Protein 3CMN (pdb70)

Nearest PDB structures (foldseek):
  3cmn-assembly1_A  TM=1.003E+00  e=2.966E-42  Chloroflexus aurantiacus J-10-fl

Foldseek 3Di:
DADQVLLLVLLVVLLPLVVQDDPPQPVVQVLLVVLLVVQQVLLCVLLVFHFPARQQEEAAATLNRVSVVCSVLLVVLQVLVVVVVVCVSSVLSNVNSNLNSVVSLQDFWDPLAPSSLLDNYIYGNVRSLVVLCVVLVHDPNLSVSLVSNLRSLLSCVNGRQVCNSVVVVVLSVQCSVPPVRNVQSLQLNQLSVLLSQQVSVVSCVVRSVVPHPCVVSCCVSCLVSSQVSQVSSQVSCVSSPNNHHHDRHCLNNVLLVVVCVVPNDVLSSVCRPHSVLRDGSVCSNPVVVSSVVSVPPD

B-factor: mean 41.08, std 10.04, range [19.85, 70.59]

Organism: Chloroflexus aurantiacus (strain ATCC 29366 / DSM 635 / J-10-fl) (NCBI:txid324602)

Structure (mmCIF, N/CA/C/O backbone):
data_3CMN
#
_entry.id   3CMN
#
_cell.length_a   75.968
_cell.length_b   75.968
_cell.length_c   124.718
_cell.angle_alpha   90.00
_cell.angle_beta   90.00
_cell.angle_gamma   90.00
#
_symmetry.space_group_name_H-M   'P 42 21 2'
#
loop_
_entity.id
_entity.type
_entity.pdbx_description
1 polymer 'Putative hydrolase'
2 water water
#
loop_
_atom_site.group_PDB
_atom_site.id
_atom_site.type_symbol
_atom_site.label_atom_id
_atom_site.label_alt_id
_atom_site.label_comp_id
_atom_site.label_asym_id
_atom_site.label_entity_id
_atom_site.label_seq_id
_atom_site.pdbx_PDB_ins_code
_atom_site.Cartn_x
_atom_site.Cartn_y
_atom_site.Cartn_z
_atom_site.occupancy
_atom_site.B_iso_or_equiv
_atom_site.auth_seq_id
_atom_site.auth_comp_id
_atom_site.auth_asym_id
_atom_site.auth_atom_id
_atom_site.pdbx_PDB_model_num
ATOM 1 N N . LEU A 1 17 ? 29.486 8.633 5.166 1.00 42.97 43 LEU A N 1
ATOM 2 C CA . LEU A 1 17 ? 28.259 9.077 4.439 1.00 43.51 43 LEU A CA 1
ATOM 3 C C . LEU A 1 17 ? 28.329 10.555 4.034 1.00 43.21 43 LEU A C 1
ATOM 4 O O . LEU A 1 17 ? 27.843 10.952 2.964 1.00 42.21 43 LEU A O 1
ATOM 9 N N . ILE A 1 18 ? 28.929 11.368 4.898 1.00 41.77 44 ILE A N 1
ATOM 10 C CA . ILE A 1 18 ? 29.022 12.795 4.637 1.00 40.12 44 ILE A CA 1
ATOM 11 C C . ILE A 1 18 ? 30.451 13.273 4.700 1.00 39.94 44 ILE A C 1
ATOM 12 O O . ILE A 1 18 ? 31.195 12.911 5.610 1.00 41.91 44 ILE A O 1
ATOM 17 N N . ASP A 1 19 ? 30.840 14.085 3.728 1.00 39.02 45 ASP A N 1
ATOM 18 C CA . ASP A 1 19 ? 32.184 14.636 3.720 1.00 37.57 45 ASP A CA 1
ATOM 19 C C . ASP A 1 19 ? 32.135 15.923 4.533 1.00 36.93 45 ASP A C 1
ATOM 20 O O . ASP A 1 19 ? 31.764 16.986 4.020 1.00 35.05 45 ASP A O 1
ATOM 25 N N . TRP A 1 20 ? 32.508 15.816 5.802 1.00 37.06 46 TRP A N 1
ATOM 26 C CA . TRP A 1 20 ? 32.472 16.956 6.700 1.00 37.53 46 TRP A CA 1
ATOM 27 C C . TRP A 1 20 ? 33.480 18.062 6.440 1.00 37.62 46 TRP A C 1
ATOM 28 O O . TRP A 1 20 ? 33.342 19.159 6.967 1.00 38.82 46 TRP A O 1
ATOM 39 N N . GLU A 1 21 ? 34.491 17.797 5.630 1.00 39.34 47 GLU A N 1
ATOM 40 C CA . GLU A 1 21 ? 35.448 18.846 5.344 1.00 40.97 47 GLU A CA 1
ATOM 41 C C . GLU A 1 21 ? 34.945 19.655 4.163 1.00 39.27 47 GLU A C 1
ATOM 42 O O . GLU A 1 21 ? 35.318 20.809 3.976 1.00 40.53 47 GLU A O 1
ATOM 48 N N . GLN A 1 22 ? 34.072 19.048 3.370 1.00 37.03 48 GLN A N 1
ATOM 49 C CA . GLN A 1 22 ? 33.473 19.759 2.256 1.00 34.89 48 GLN A CA 1
ATOM 50 C C . GLN A 1 22 ? 32.403 20.630 2.909 1.00 32.11 48 GLN A C 1
ATOM 51 O O . GLN A 1 22 ? 32.204 21.786 2.534 1.00 30.23 48 GLN A O 1
ATOM 57 N N . ALA A 1 23 ? 31.727 20.050 3.897 1.00 29.45 49 ALA A N 1
ATOM 58 C CA . ALA A 1 23 ? 30.688 20.741 4.639 1.00 28.07 49 ALA A CA 1
ATOM 59 C C . ALA A 1 23 ? 31.276 21.962 5.345 1.00 28.45 49 ALA A C 1
ATOM 60 O O . ALA A 1 23 ? 30.732 23.064 5.264 1.00 28.85 49 ALA A O 1
ATOM 62 N N . ARG A 1 24 ? 32.407 21.764 6.017 1.00 31.94 50 ARG A N 1
ATOM 63 C CA . ARG A 1 24 ? 33.080 22.845 6.735 1.00 33.09 50 ARG A CA 1
ATOM 64 C C . ARG A 1 24 ? 33.393 24.008 5.808 1.00 32.96 50 ARG A C 1
ATOM 65 O O . ARG A 1 24 ? 33.137 25.157 6.148 1.00 35.49 50 ARG A O 1
ATOM 73 N N . GLN A 1 25 ? 33.959 23.713 4.642 1.00 33.96 51 GLN A N 1
ATOM 74 C CA . GLN A 1 25 ? 34.285 24.749 3.668 1.00 34.47 51 GLN A CA 1
ATOM 75 C C . GLN A 1 25 ? 33.056 25.465 3.156 1.00 32.62 51 GLN A C 1
ATOM 76 O O . GLN A 1 25 ? 33.045 26.688 3.032 1.00 33.96 51 GLN A O 1
ATOM 82 N N . ALA A 1 26 ? 32.017 24.696 2.864 1.00 31.93 52 ALA A N 1
ATOM 83 C CA . ALA A 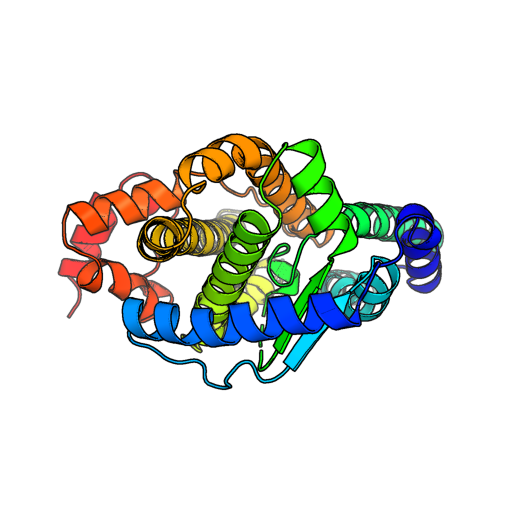1 26 ? 30.758 25.245 2.375 1.00 30.65 52 ALA A CA 1
ATOM 84 C C . ALA A 1 26 ? 30.152 26.189 3.415 1.00 29.72 52 ALA A C 1
ATOM 85 O O . ALA A 1 26 ? 29.625 27.246 3.068 1.00 31.35 52 ALA A O 1
ATOM 87 N N . ALA A 1 27 ? 30.210 25.786 4.683 1.00 27.43 53 ALA A N 1
ATOM 88 C CA . ALA A 1 27 ? 29.672 26.589 5.776 1.00 25.86 53 ALA A CA 1
ATOM 89 C C . ALA A 1 27 ? 30.446 27.887 5.926 1.00 25.50 53 ALA A C 1
ATOM 90 O O . ALA A 1 27 ? 29.859 28.960 6.020 1.00 25.86 53 ALA A O 1
ATOM 92 N N . LEU A 1 28 ? 31.768 27.777 5.960 1.00 25.51 54 LEU A N 1
ATOM 93 C CA . LEU A 1 28 ? 32.632 28.946 6.092 1.00 27.38 54 LEU A CA 1
ATOM 94 C C . LEU A 1 28 ? 32.394 29.985 5.007 1.00 29.19 54 LEU A C 1
ATOM 95 O O . LEU A 1 28 ? 32.376 31.189 5.275 1.00 29.70 54 LEU A O 1
ATOM 100 N N . ARG A 1 29 ? 32.189 29.511 3.782 1.00 32.22 55 ARG A N 1
ATOM 101 C CA . ARG A 1 29 ? 31.969 30.400 2.655 1.00 32.76 55 ARG A CA 1
ATOM 102 C C . ARG A 1 29 ? 30.592 31.018 2.588 1.00 33.26 55 ARG A C 1
ATOM 103 O O . ARG A 1 29 ? 30.468 32.201 2.307 1.00 34.03 55 ARG A O 1
ATOM 111 N N . LEU A 1 30 ? 29.557 30.242 2.870 1.00 33.15 56 LEU A N 1
ATOM 112 C CA . LEU A 1 30 ? 28.212 30.785 2.832 1.00 32.28 56 LEU A CA 1
ATOM 113 C C . LEU A 1 30 ? 27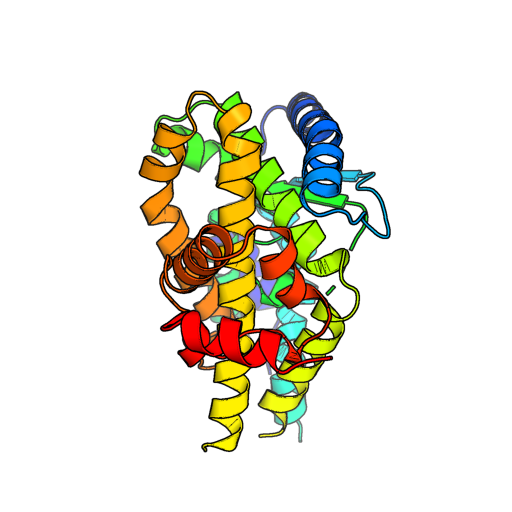.970 31.726 4.021 1.00 32.66 56 LEU A C 1
ATOM 114 O O . LEU A 1 30 ? 27.131 32.626 3.951 1.00 32.06 56 LEU A O 1
ATOM 119 N N . SER A 1 31 ? 28.713 31.535 5.108 1.00 30.02 57 SER A N 1
ATOM 120 C CA . SER A 1 31 ? 28.541 32.393 6.279 1.00 29.95 57 SER A CA 1
ATOM 121 C C . SER A 1 31 ? 28.993 33.835 6.005 1.00 30.64 57 SER A C 1
ATOM 122 O O . SER A 1 31 ? 28.537 34.766 6.663 1.00 31.63 57 SER A O 1
ATOM 125 N N . GLN A 1 32 ? 29.888 34.006 5.028 1.00 31.36 58 GLN A N 1
ATOM 126 C CA . GLN A 1 32 ? 30.414 35.321 4.659 1.00 31.82 58 GLN A CA 1
ATOM 127 C C . GLN A 1 32 ? 30.970 36.006 5.901 1.00 31.23 58 GLN A C 1
ATOM 128 O O . GLN A 1 32 ? 30.749 37.196 6.126 1.00 28.96 58 GLN A O 1
ATOM 134 N N . TRP A 1 33 ? 31.708 35.247 6.700 1.00 30.79 59 TRP A N 1
ATOM 135 C CA . TRP A 1 33 ? 32.245 35.785 7.938 1.00 31.15 59 TRP A CA 1
ATOM 136 C C . TRP A 1 33 ? 33.130 37.005 7.754 1.00 32.44 59 TRP A C 1
ATOM 137 O O . TRP A 1 33 ? 33.113 37.909 8.593 1.00 32.11 59 TRP A O 1
ATOM 148 N N . GLU A 1 34 ? 33.889 37.045 6.659 1.00 33.85 60 GLU A N 1
ATOM 149 C CA . GLU A 1 34 ? 34.792 38.166 6.407 1.00 35.15 60 GLU A CA 1
ATOM 150 C C . GLU A 1 34 ? 34.080 39.511 6.329 1.00 35.88 60 GLU A C 1
ATOM 151 O O . GLU A 1 34 ? 34.657 40.540 6.657 1.00 36.31 60 GLU A O 1
ATOM 157 N N . GLN A 1 35 ? 32.822 39.506 5.905 1.00 37.42 61 GLN A N 1
ATOM 158 C CA . GLN A 1 35 ? 32.061 40.747 5.777 1.00 37.15 61 GLN A CA 1
ATOM 159 C C . GLN A 1 35 ? 31.429 41.219 7.069 1.00 35.79 61 GLN A C 1
ATOM 160 O O . GLN A 1 35 ? 30.862 42.308 7.121 1.00 35.60 61 GLN A O 1
ATOM 166 N N . ALA A 1 36 ? 31.510 40.411 8.114 1.00 33.94 62 ALA A N 1
ATOM 167 C CA . ALA A 1 36 ? 30.890 40.801 9.363 1.00 34.28 62 ALA A CA 1
ATOM 168 C C . ALA A 1 36 ? 31.786 40.585 10.570 1.00 34.22 62 ALA A C 1
ATOM 169 O O . ALA A 1 36 ? 31.435 39.852 11.492 1.00 32.35 62 ALA A O 1
ATOM 171 N N . PRO A 1 37 ? 32.964 41.224 10.575 1.00 34.45 63 PRO A N 1
ATOM 172 C CA . PRO A 1 37 ? 33.893 41.082 11.695 1.00 35.39 63 PRO A CA 1
ATOM 173 C C . PRO A 1 37 ? 33.291 41.786 12.898 1.00 36.53 63 PRO A C 1
ATOM 174 O O . PRO A 1 37 ? 32.467 42.687 12.734 1.00 36.96 63 PRO A O 1
ATOM 178 N N . VAL A 1 38 ? 33.675 41.384 14.104 1.00 35.17 64 VAL A N 1
ATOM 179 C CA . VAL A 1 38 ? 33.131 42.062 15.266 1.00 36.05 64 VAL A CA 1
ATOM 180 C C . VAL A 1 38 ? 33.940 43.344 15.469 1.00 36.28 64 VAL A C 1
ATOM 181 O O . VAL A 1 38 ? 35.176 43.356 15.339 1.00 35.53 64 VAL A O 1
ATOM 185 N N . ASP A 1 39 ? 33.235 44.431 15.752 1.00 36.38 65 ASP A N 1
ATOM 186 C CA . ASP A 1 39 ? 33.893 45.703 16.008 1.00 37.08 65 ASP A CA 1
ATOM 187 C C . ASP A 1 39 ? 33.978 45.846 17.517 1.00 36.08 65 ASP A C 1
ATOM 188 O O . ASP A 1 39 ? 33.056 45.451 18.230 1.00 35.46 65 ASP A O 1
ATOM 193 N N . ASN A 1 40 ? 35.089 46.398 17.995 1.00 35.83 66 ASN A N 1
ATOM 194 C CA . ASN A 1 40 ? 35.293 46.617 19.425 1.00 35.46 66 ASN A CA 1
ATOM 195 C C . ASN A 1 40 ? 34.921 45.428 20.285 1.00 33.51 66 ASN A C 1
ATOM 196 O O . ASN A 1 40 ? 33.966 45.481 21.063 1.00 30.97 66 ASN A O 1
ATOM 201 N N . ARG A 1 41 ? 35.686 44.355 20.141 1.00 34.03 67 ARG A N 1
ATOM 202 C CA . ARG A 1 41 ? 35.444 43.150 20.909 1.00 34.13 67 ARG A CA 1
ATOM 203 C C . ARG A 1 41 ? 35.632 43.498 22.374 1.00 32.92 67 ARG A C 1
ATOM 204 O O . ARG A 1 41 ? 34.854 43.079 23.231 1.00 32.74 67 ARG A O 1
ATOM 212 N N . ALA A 1 42 ? 36.654 44.297 22.652 1.00 32.25 68 ALA A N 1
ATOM 213 C CA . ALA A 1 42 ? 36.958 44.695 24.023 1.00 31.34 68 ALA A CA 1
ATOM 214 C C . ALA A 1 42 ? 35.788 45.310 24.796 1.00 30.40 68 ALA A C 1
ATOM 215 O O . ALA A 1 42 ? 35.419 44.800 25.853 1.00 30.64 68 ALA A O 1
ATOM 217 N N . PHE A 1 43 ? 35.186 46.391 24.307 1.00 29.53 69 PHE A N 1
ATOM 218 C CA . PHE A 1 43 ? 34.090 46.933 25.098 1.00 29.30 69 PHE A CA 1
ATOM 219 C C . PHE A 1 43 ? 32.813 46.099 25.025 1.00 28.10 69 PHE A C 1
ATOM 220 O O . PHE A 1 43 ? 31.972 46.174 25.918 1.00 28.50 69 PHE A O 1
ATOM 228 N N . ARG A 1 44 ? 32.674 45.282 23.985 1.00 27.90 70 ARG A N 1
ATOM 229 C CA . ARG A 1 44 ? 31.494 44.426 23.889 1.00 29.79 70 ARG A CA 1
ATOM 230 C C . ARG A 1 44 ? 31.602 43.332 24.973 1.00 30.94 70 ARG A C 1
ATOM 231 O O . ARG A 1 44 ? 30.608 42.970 25.598 1.00 31.59 70 ARG A O 1
ATOM 239 N N . ARG A 1 45 ? 32.813 42.831 25.207 1.00 31.82 71 ARG A N 1
ATOM 240 C CA . ARG A 1 45 ? 33.033 41.825 26.241 1.00 34.11 71 ARG A CA 1
ATOM 241 C C . ARG A 1 45 ? 32.657 42.444 27.586 1.00 34.08 71 ARG A C 1
ATOM 242 O O . ARG A 1 45 ? 32.076 41.778 28.438 1.00 35.01 71 ARG A O 1
ATOM 250 N N . GLU A 1 46 ? 33.015 43.716 27.778 1.00 35.16 72 GLU A N 1
ATOM 251 C CA . GLU A 1 46 ? 32.698 44.443 29.012 1.00 34.47 72 GLU A CA 1
ATOM 252 C C . GLU A 1 46 ? 31.197 44.476 29.207 1.00 32.95 72 GLU A C 1
ATOM 253 O O . GLU A 1 46 ? 30.678 44.124 30.261 1.00 34.44 72 GLU A O 1
ATOM 259 N N . GLN A 1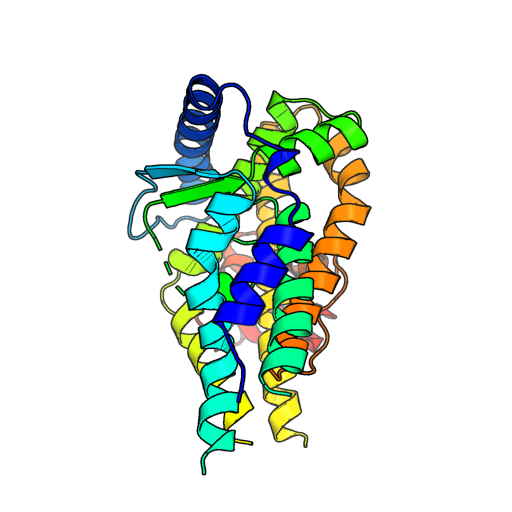 47 ? 30.506 44.918 28.168 1.00 31.89 73 GLN A N 1
ATOM 260 C CA . GLN A 1 47 ? 29.059 45.050 28.191 1.00 31.12 73 GLN A CA 1
ATOM 261 C C . GLN A 1 47 ? 28.385 43.744 28.576 1.00 32.59 73 GLN A C 1
ATOM 262 O O . GLN A 1 47 ? 27.644 43.692 29.558 1.00 32.25 73 GLN A O 1
ATOM 268 N N . TYR A 1 48 ? 28.649 42.687 27.806 1.00 33.80 74 TYR A N 1
ATOM 269 C CA . TYR A 1 48 ? 28.058 41.372 28.080 1.00 32.50 74 TYR A CA 1
ATOM 270 C C . TYR A 1 48 ? 28.462 40.841 29.453 1.00 33.79 74 TYR A C 1
ATOM 271 O O . TYR A 1 48 ? 27.634 40.280 30.178 1.00 33.86 74 TYR A O 1
ATOM 280 N N . ALA A 1 49 ? 29.728 41.023 29.814 1.00 33.21 75 ALA A N 1
ATOM 281 C CA . ALA A 1 49 ? 30.207 40.542 31.105 1.00 33.95 75 ALA A CA 1
ATOM 282 C C . ALA A 1 49 ? 29.362 41.109 32.235 1.00 35.09 75 ALA A C 1
ATOM 283 O O . ALA A 1 49 ? 28.935 40.374 33.130 1.00 36.74 75 ALA A O 1
ATOM 285 N N . ARG A 1 50 ? 29.113 42.415 32.199 1.00 34.56 76 ARG A N 1
ATOM 286 C CA . ARG A 1 50 ? 28.319 43.019 33.252 1.00 33.08 76 ARG A CA 1
ATOM 287 C C . ARG A 1 50 ? 26.840 42.684 33.111 1.00 32.27 76 ARG A C 1
ATOM 288 O O . ARG A 1 50 ? 26.136 42.582 34.110 1.00 33.70 76 ARG A O 1
ATOM 296 N N . MET A 1 51 ? 26.348 42.511 31.885 1.00 31.54 77 MET A N 1
ATOM 297 C CA . MET A 1 51 ? 24.935 42.170 31.720 1.00 30.87 77 MET A CA 1
ATOM 298 C C . MET A 1 51 ? 24.637 40.756 32.265 1.00 33.19 77 MET A C 1
ATOM 299 O O . MET A 1 51 ? 23.522 40.491 32.713 1.00 34.35 77 MET A O 1
ATOM 304 N N . VAL A 1 52 ? 25.620 39.852 32.222 1.00 34.23 78 VAL A N 1
ATOM 305 C CA . VAL A 1 52 ? 25.417 38.504 32.750 1.00 36.11 78 VAL A CA 1
ATOM 306 C C . VAL A 1 52 ? 25.580 38.519 34.279 1.00 37.02 78 VAL A C 1
ATOM 307 O O . VAL A 1 52 ? 24.898 37.778 34.984 1.00 37.48 78 VAL A O 1
ATOM 311 N N . ALA A 1 53 ? 26.474 39.371 34.786 1.00 36.88 79 ALA A N 1
ATOM 312 C CA . ALA A 1 53 ? 26.705 39.480 36.230 1.00 36.98 79 ALA A CA 1
ATOM 313 C C . ALA A 1 53 ? 25.420 39.901 36.922 1.00 37.13 79 ALA A C 1
ATOM 314 O O . ALA A 1 53 ? 25.125 39.480 38.039 1.00 38.57 79 ALA A O 1
ATOM 316 N N . LEU A 1 54 ? 24.655 40.736 36.234 1.00 36.34 80 LEU A N 1
ATOM 317 C CA . LEU A 1 54 ? 23.387 41.222 36.733 1.00 36.51 80 LEU A CA 1
ATOM 318 C C . LEU A 1 54 ? 22.311 40.148 36.538 1.00 38.32 80 LEU A C 1
ATOM 319 O O . LEU A 1 54 ? 21.557 39.798 37.461 1.00 38.13 80 LEU A O 1
ATOM 324 N N . SER A 1 55 ? 22.248 39.645 35.306 1.00 38.92 81 SER A N 1
ATOM 325 C CA . SER A 1 55 ? 21.275 38.647 34.899 1.00 38.78 81 SER A CA 1
ATOM 326 C C . SER A 1 55 ? 21.173 37.389 35.733 1.00 37.81 81 SER A C 1
ATOM 327 O O . SER A 1 55 ? 20.092 37.072 36.216 1.00 36.77 81 SER A O 1
ATOM 330 N N . GLU A 1 56 ? 22.286 36.674 35.885 1.00 38.43 82 GLU A N 1
ATOM 331 C CA . GLU A 1 56 ? 22.279 35.422 36.634 1.00 39.68 82 GLU A CA 1
ATOM 332 C C . GLU A 1 56 ? 21.529 35.534 37.962 1.00 40.49 82 GLU A C 1
ATOM 333 O O . GLU A 1 56 ? 20.625 34.737 38.233 1.00 39.09 82 GLU A O 1
ATOM 339 N N . PRO A 1 57 ? 21.882 36.530 38.802 1.00 42.39 83 PRO A N 1
ATOM 340 C CA . PRO A 1 57 ? 21.216 36.725 40.100 1.00 41.82 83 PRO A CA 1
ATOM 341 C C . PRO A 1 57 ? 19.706 36.955 39.983 1.00 41.62 83 PRO A C 1
ATOM 342 O O . PRO A 1 57 ? 18.925 36.314 40.683 1.00 42.16 83 PRO A O 1
ATOM 346 N N . LEU A 1 58 ? 19.299 37.868 39.104 1.00 40.64 84 LEU A N 1
ATOM 347 C CA . LEU A 1 58 ? 17.880 38.166 38.927 1.00 41.17 84 LEU A CA 1
ATOM 348 C C . LEU A 1 58 ? 17.091 36.934 38.520 1.00 40.01 84 LEU A C 1
ATOM 349 O O . LEU A 1 58 ? 15.939 36.757 38.931 1.00 38.83 84 LEU A O 1
ATOM 354 N N . ILE A 1 59 ? 17.714 36.083 37.711 1.00 39.75 85 ILE A N 1
ATOM 355 C CA . ILE A 1 59 ? 17.040 34.881 37.255 1.00 39.81 85 ILE A CA 1
ATOM 356 C C . ILE A 1 59 ? 17.042 33.817 38.349 1.00 38.81 85 ILE A C 1
ATOM 357 O O . ILE A 1 59 ? 16.030 33.156 38.578 1.00 37.85 85 ILE A O 1
ATOM 362 N N . ALA A 1 60 ? 18.176 33.682 39.030 1.00 39.04 86 ALA A N 1
ATOM 363 C CA . ALA A 1 60 ? 18.320 32.726 40.118 1.00 41.28 86 ALA A CA 1
ATOM 364 C C . ALA A 1 60 ? 17.256 32.977 41.188 1.00 42.32 86 ALA A C 1
ATOM 365 O O . ALA A 1 60 ? 16.644 32.038 41.694 1.00 41.68 86 ALA A O 1
ATOM 367 N N . ASP A 1 61 ? 17.040 34.252 41.513 1.00 43.82 87 ASP A N 1
ATOM 368 C CA . ASP A 1 61 ? 16.069 34.653 42.527 1.00 44.46 87 ASP A CA 1
ATOM 369 C C . ASP A 1 61 ? 14.643 34.411 42.088 1.00 44.02 87 ASP A C 1
ATOM 370 O O . ASP A 1 61 ? 13.835 33.899 42.854 1.00 44.79 87 ASP A O 1
ATOM 375 N N . TYR A 1 62 ? 14.326 34.786 40.857 1.00 43.07 88 TYR A N 1
ATOM 376 C CA . TYR A 1 62 ? 12.973 34.597 40.364 1.00 43.35 88 TYR A CA 1
ATOM 377 C C . TYR A 1 62 ? 12.597 33.118 40.245 1.00 43.07 88 TYR A C 1
ATOM 378 O O . TYR A 1 62 ? 11.433 32.752 40.415 1.00 42.95 88 TYR A O 1
ATOM 387 N N . LEU A 1 63 ? 13.583 32.272 39.958 1.00 41.72 89 LEU A N 1
ATOM 388 C CA . LEU A 1 63 ? 13.340 30.843 39.799 1.00 40.29 89 LEU A CA 1
ATOM 389 C C . LEU A 1 63 ? 13.678 30.030 41.046 1.00 39.77 89 LEU A C 1
ATOM 390 O O . LEU A 1 63 ? 13.363 28.846 41.125 1.00 40.76 89 LEU A O 1
ATOM 395 N N . GLY A 1 64 ? 14.326 30.658 42.015 1.00 39.05 90 GLY A N 1
ATOM 396 C CA . GLY 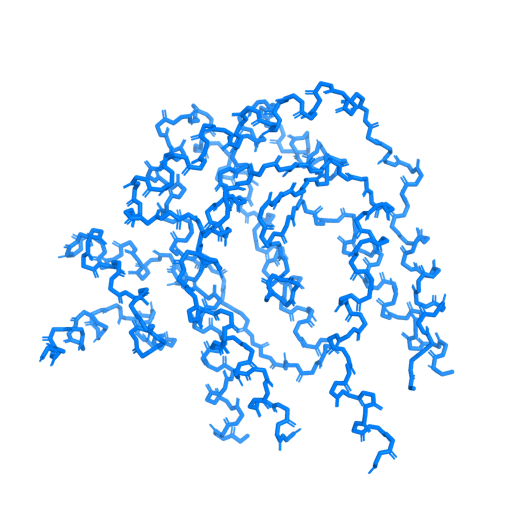A 1 64 ? 14.662 29.952 43.238 1.00 39.97 90 GLY A CA 1
ATOM 397 C C . GLY A 1 64 ? 15.658 28.810 43.102 1.00 40.52 90 GLY A C 1
ATOM 398 O O . GLY A 1 64 ? 15.675 27.895 43.927 1.00 40.41 90 GLY A O 1
ATOM 399 N N . VAL A 1 65 ? 16.478 28.846 42.055 1.00 40.25 91 VAL A N 1
ATOM 400 C CA . VAL A 1 65 ? 17.505 27.827 41.847 1.00 39.28 91 VAL A CA 1
ATOM 401 C C . VAL A 1 65 ? 18.731 28.531 41.331 1.00 39.71 91 VAL A C 1
ATOM 402 O O . VAL A 1 65 ? 18.651 29.646 40.814 1.00 39.78 91 VAL A O 1
ATOM 406 N N . ARG A 1 66 ? 19.870 27.880 41.475 1.00 39.28 92 ARG A N 1
ATOM 407 C CA . ARG A 1 66 ? 21.110 28.457 41.021 1.00 42.15 92 ARG A CA 1
ATOM 408 C C . ARG A 1 66 ? 21.708 27.548 39.971 1.00 41.52 92 ARG A C 1
ATOM 409 O O . ARG A 1 66 ? 21.241 26.425 39.772 1.00 42.12 92 ARG A O 1
ATOM 417 N N . LEU A 1 67 ? 22.729 28.045 39.287 1.00 40.66 93 LEU A N 1
ATOM 418 C CA . LEU A 1 67 ? 23.400 27.257 38.278 1.00 39.32 93 LEU A CA 1
ATOM 419 C C . LEU A 1 67 ? 24.440 26.401 38.962 1.00 40.31 93 LEU A C 1
ATOM 420 O O . LEU A 1 67 ? 25.070 26.821 39.929 1.00 40.11 93 LEU A O 1
ATOM 425 N N . PRO A 1 68 ? 24.627 25.175 38.475 1.00 40.90 94 PRO A N 1
ATOM 426 C CA . PRO A 1 68 ? 25.625 24.291 39.079 1.00 41.61 94 PRO A CA 1
ATOM 427 C C . PRO A 1 68 ? 26.992 24.945 38.940 1.00 42.90 94 PRO A C 1
ATOM 428 O O . PRO A 1 68 ? 27.889 24.733 39.758 1.00 43.23 94 PRO A O 1
ATOM 432 N N . GLU A 1 69 ? 27.127 25.756 37.894 1.00 44.62 95 GLU A N 1
ATOM 433 C CA . GLU A 1 69 ? 28.377 26.455 37.588 1.00 46.52 95 GLU A CA 1
ATOM 434 C C . GLU A 1 69 ? 28.063 27.904 37.178 1.00 45.79 95 GLU A C 1
ATOM 435 O O . GLU A 1 69 ? 27.440 28.146 36.140 1.00 46.12 95 GLU A O 1
ATOM 441 N N . PRO A 1 70 ? 28.481 28.887 37.990 1.00 45.06 96 PRO A N 1
ATOM 442 C CA . PRO A 1 70 ? 28.205 30.286 37.634 1.00 42.91 96 PRO A CA 1
ATOM 443 C C . PRO A 1 70 ? 28.838 30.620 36.285 1.00 39.79 96 PRO A C 1
ATOM 444 O O . PRO A 1 70 ? 29.879 30.077 35.939 1.00 39.56 96 PRO A O 1
ATOM 448 N N . VAL A 1 71 ? 28.219 31.505 35.519 1.00 37.46 97 VAL A N 1
ATOM 449 C CA . VAL A 1 71 ? 28.788 31.869 34.227 1.00 35.92 97 VAL A CA 1
ATOM 450 C C . VAL A 1 71 ? 30.030 32.714 34.479 1.00 35.61 97 VAL A C 1
ATOM 451 O O . VAL A 1 71 ? 29.936 33.900 34.750 1.00 35.67 97 VAL A O 1
ATOM 455 N N . SER A 1 72 ? 31.198 32.092 34.406 1.00 36.92 98 SER A N 1
ATOM 456 C CA . SER A 1 72 ? 32.439 32.813 34.656 1.00 38.88 98 SER A CA 1
ATOM 457 C C . SER A 1 72 ? 33.171 33.236 33.397 1.00 38.38 98 SER A C 1
ATOM 458 O O . SER A 1 72 ? 34.189 33.906 33.479 1.00 40.54 98 SER A O 1
ATOM 461 N N . ARG A 1 73 ? 32.671 32.836 32.235 1.00 38.62 99 ARG A N 1
ATOM 462 C CA . ARG A 1 73 ? 33.295 33.234 30.976 1.00 39.60 99 ARG A CA 1
ATOM 463 C C . ARG A 1 73 ? 32.235 33.617 29.953 1.00 38.78 99 ARG A C 1
ATOM 464 O O . ARG A 1 73 ? 31.115 33.119 29.979 1.00 38.47 99 ARG A O 1
ATOM 472 N N . ILE A 1 74 ? 32.584 34.537 29.071 1.00 38.90 100 ILE A N 1
ATOM 473 C CA . ILE A 1 74 ? 31.669 34.944 28.020 1.00 39.29 100 ILE A CA 1
ATOM 474 C C . ILE A 1 74 ? 32.481 35.119 26.754 1.00 38.23 100 ILE A C 1
ATOM 475 O O . ILE A 1 74 ? 33.604 35.627 26.782 1.00 39.71 100 ILE A O 1
ATOM 480 N N . PHE A 1 75 ? 31.926 34.673 25.640 1.00 36.36 101 PHE A N 1
ATOM 481 C CA . PHE A 1 75 ? 32.627 34.811 24.382 1.00 34.15 101 PHE A CA 1
ATOM 482 C C . PHE A 1 75 ? 31.801 35.633 23.395 1.00 33.78 101 PHE A C 1
ATOM 483 O O . PHE A 1 75 ? 30.602 35.425 23.250 1.00 32.99 101 PHE A O 1
ATOM 491 N N . VAL A 1 76 ? 32.456 36.586 22.741 1.00 32.08 102 VAL A N 1
ATOM 492 C CA . VAL A 1 76 ? 31.834 37.415 21.717 1.00 30.71 102 VAL A CA 1
ATOM 493 C C . VAL A 1 76 ? 32.327 36.732 20.437 1.00 30.67 102 VAL A C 1
ATOM 494 O O . VAL A 1 76 ? 33.527 36.730 20.158 1.00 31.31 102 VAL A O 1
ATOM 498 N N . PHE A 1 77 ? 31.418 36.125 19.682 1.00 27.56 103 PHE A N 1
ATOM 499 C CA . PHE A 1 77 ? 31.790 35.428 18.452 1.00 26.78 103 PHE A CA 1
ATOM 500 C C . PHE A 1 77 ? 31.448 36.205 17.186 1.00 28.41 103 PHE A C 1
ATOM 501 O O . PHE A 1 77 ? 30.549 37.042 17.173 1.00 25.84 103 PHE A O 1
ATOM 509 N N . ASP A 1 78 ? 32.182 35.901 16.118 1.00 29.88 104 ASP A N 1
ATOM 510 C CA . ASP A 1 78 ? 31.882 36.448 14.800 1.00 31.33 104 ASP A CA 1
ATOM 511 C C . ASP A 1 78 ? 31.329 35.152 14.189 1.00 30.59 104 ASP A C 1
ATOM 512 O O . ASP A 1 78 ? 31.263 34.127 14.882 1.00 29.76 104 ASP A O 1
ATOM 517 N N . ARG A 1 79 ? 30.947 35.171 12.917 1.00 29.40 105 ARG A N 1
ATOM 518 C CA . ARG A 1 79 ? 30.377 33.975 12.295 1.00 28.02 105 ARG A CA 1
ATOM 519 C C . ARG A 1 79 ? 31.363 32.822 12.141 1.00 28.15 105 ARG A C 1
ATOM 520 O O . ARG A 1 79 ? 30.980 31.659 12.228 1.00 28.87 105 ARG A O 1
ATOM 528 N N . ARG A 1 80 ? 32.631 33.145 11.922 1.00 28.38 106 ARG A N 1
ATOM 529 C CA . ARG A 1 80 ? 33.644 32.117 11.763 1.00 28.65 106 ARG A CA 1
ATOM 530 C C . ARG A 1 80 ? 33.863 31.384 13.086 1.00 28.01 106 ARG A C 1
ATOM 531 O O . ARG A 1 80 ? 33.949 30.151 13.125 1.00 28.58 106 ARG A O 1
ATOM 539 N N . GLU A 1 81 ? 33.956 32.145 14.170 1.00 26.93 107 GLU A N 1
ATOM 540 C CA . GLU A 1 81 ? 34.152 31.540 15.479 1.00 26.30 107 GLU A CA 1
ATOM 541 C C . GLU A 1 81 ? 32.930 30.725 15.875 1.00 25.48 107 GLU A C 1
ATOM 542 O O . GLU A 1 81 ? 33.057 29.667 16.485 1.00 25.32 107 GLU A O 1
ATOM 548 N N . TRP A 1 82 ? 31.744 31.201 15.520 1.00 23.92 108 TRP A N 1
ATOM 549 C CA . TRP A 1 82 ? 30.556 30.443 15.857 1.00 25.03 108 TRP A CA 1
ATOM 550 C C . TRP A 1 82 ? 30.634 29.068 15.186 1.00 25.80 108 TRP A C 1
ATOM 551 O O . TRP A 1 82 ? 30.322 28.048 15.804 1.00 26.32 108 TRP A O 1
ATOM 562 N N . LEU A 1 83 ? 31.066 29.053 13.927 1.00 26.37 109 LEU A N 1
ATOM 563 C CA . LEU A 1 83 ? 31.199 27.825 13.146 1.00 28.91 109 LEU A CA 1
ATOM 564 C C . LEU A 1 83 ? 32.269 26.866 13.668 1.00 29.76 109 LEU A C 1
ATOM 565 O O . LEU A 1 83 ? 32.010 25.681 13.833 1.00 30.16 109 LEU A O 1
ATOM 570 N N . GLU A 1 84 ? 33.470 27.385 13.906 1.00 31.17 110 GLU A N 1
ATOM 571 C CA . GLU A 1 84 ? 34.579 26.575 14.411 1.00 32.13 110 GLU A CA 1
ATOM 572 C C . GLU A 1 84 ? 34.224 25.900 15.729 1.00 32.86 110 GLU A C 1
ATOM 573 O O . GLU A 1 84 ? 34.669 24.783 16.016 1.00 34.11 110 GLU A O 1
ATOM 579 N N . ALA A 1 85 ? 33.414 26.583 16.528 1.00 31.17 111 ALA A N 1
ATOM 580 C CA . ALA A 1 85 ? 33.018 26.081 17.835 1.00 30.98 111 ALA A CA 1
ATOM 581 C C . ALA A 1 85 ? 31.823 25.134 17.838 1.00 30.42 111 ALA A C 1
ATOM 582 O O . ALA A 1 85 ? 31.624 24.398 18.796 1.00 31.73 111 ALA A O 1
ATOM 584 N N . ASN A 1 86 ? 31.047 25.143 16.761 1.00 30.39 112 ASN A N 1
ATOM 585 C CA . ASN A 1 86 ? 29.830 24.340 16.669 1.00 29.90 112 ASN A CA 1
ATOM 586 C C . ASN A 1 86 ? 29.794 23.252 15.606 1.00 28.95 112 ASN A C 1
ATOM 587 O O . ASN A 1 86 ? 28.899 22.411 15.620 1.00 26.84 112 ASN A O 1
ATOM 592 N N . ILE A 1 87 ? 30.741 23.262 14.677 1.00 28.35 113 ILE A N 1
ATOM 593 C CA . ILE A 1 87 ? 30.699 22.279 13.607 1.00 29.50 113 ILE A CA 1
ATOM 594 C C . ILE A 1 87 ? 30.815 20.818 14.036 1.00 30.80 113 ILE A C 1
ATOM 595 O O . ILE A 1 87 ? 30.152 19.959 13.456 1.00 30.05 113 ILE A O 1
ATOM 600 N N . VAL A 1 88 ? 31.628 20.530 15.053 1.00 32.19 114 VAL A N 1
ATOM 601 C CA . VAL A 1 88 ? 31.767 19.155 15.528 1.00 30.98 114 VAL A CA 1
ATOM 602 C C . VAL A 1 88 ? 30.463 18.711 16.184 1.00 32.63 114 VAL A C 1
ATOM 603 O O . VAL A 1 88 ? 29.938 17.642 15.887 1.00 32.55 114 VAL A O 1
ATOM 607 N N . SER A 1 89 ? 29.943 19.541 17.077 1.00 33.93 115 SER A N 1
ATOM 608 C CA . SER A 1 89 ? 28.688 19.239 17.758 1.00 35.31 115 SER A CA 1
ATOM 609 C C . SER A 1 89 ? 27.588 19.035 16.724 1.00 35.68 115 SER A C 1
ATOM 610 O O . SER A 1 89 ? 26.717 18.178 16.881 1.00 36.41 115 SER A O 1
ATOM 613 N N . PHE A 1 90 ? 27.636 19.842 15.669 1.00 35.07 116 PHE A N 1
ATOM 614 C CA . PHE A 1 90 ? 26.659 19.764 14.595 1.00 33.26 116 PHE A CA 1
ATOM 615 C C . PHE A 1 90 ? 26.765 18.414 13.880 1.00 32.98 116 PHE A C 1
ATOM 616 O O . PHE A 1 90 ? 25.790 17.684 13.770 1.00 31.64 116 PHE A O 1
ATOM 624 N N . SER A 1 91 ? 27.952 18.092 13.379 1.00 33.40 117 SER A N 1
ATOM 625 C CA . SER A 1 91 ? 28.142 16.827 12.686 1.00 34.32 117 SER A CA 1
ATOM 626 C C . SER A 1 91 ? 27.680 15.665 13.556 1.00 35.99 117 SER A C 1
ATOM 627 O O . SER A 1 91 ? 27.014 14.749 13.080 1.00 35.83 117 SER A O 1
ATOM 630 N N . GLN A 1 92 ? 28.014 15.714 14.840 1.00 37.99 118 GLN A N 1
ATOM 631 C CA . GLN A 1 92 ? 27.626 14.650 15.763 1.00 41.27 118 GLN A CA 1
ATOM 632 C C . GLN A 1 92 ? 26.126 14.400 15.853 1.00 40.36 118 GLN A C 1
ATOM 633 O O . GLN A 1 92 ? 25.691 13.324 16.2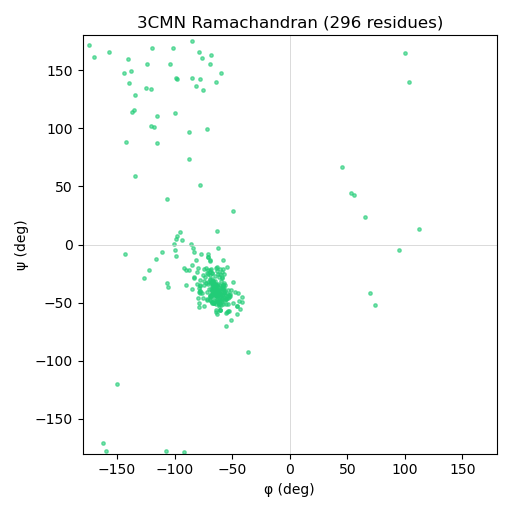66 1.00 41.96 118 GLN A O 1
ATOM 639 N N . LEU A 1 93 ? 25.336 15.391 15.466 1.00 39.31 119 LEU A N 1
ATOM 640 C CA . LEU A 1 93 ? 23.892 15.229 15.466 1.00 39.19 119 LEU A CA 1
ATOM 641 C C . LEU A 1 93 ? 23.546 14.234 14.369 1.00 39.06 119 LEU A C 1
ATOM 642 O O . LEU A 1 93 ? 22.427 13.746 14.295 1.00 39.99 119 LEU A O 1
ATOM 647 N N . PHE A 1 94 ? 24.517 13.949 13.508 1.00 41.89 120 PHE A N 1
ATOM 648 C CA . PHE A 1 94 ? 24.323 13.017 12.399 1.00 44.37 120 PHE A CA 1
ATOM 649 C C . PHE A 1 94 ? 24.898 11.624 12.658 1.00 46.11 120 PHE A C 1
ATOM 650 O O . PHE A 1 94 ? 24.818 10.757 11.794 1.00 45.55 120 PHE A O 1
ATOM 658 N N . ARG A 1 95 ? 25.485 11.411 13.831 1.00 49.01 121 ARG A N 1
ATOM 659 C CA . ARG A 1 95 ? 26.046 10.102 14.152 1.00 52.54 121 ARG A CA 1
ATOM 660 C C . ARG A 1 95 ? 25.026 8.961 14.051 1.00 53.54 121 ARG A C 1
ATOM 661 O O . ARG A 1 95 ? 25.342 7.887 13.544 1.00 53.50 121 ARG A O 1
ATOM 669 N N . PRO A 1 96 ? 23.788 9.179 14.527 1.00 54.14 122 PRO A N 1
ATOM 670 C CA . PRO A 1 96 ? 22.785 8.111 14.443 1.00 54.05 122 PRO A CA 1
ATOM 671 C C . PRO A 1 96 ? 22.494 7.695 13.001 1.00 54.55 122 PRO A C 1
ATOM 672 O O . PRO A 1 96 ? 22.065 6.568 12.745 1.00 55.94 122 PRO A O 1
ATOM 676 N N . ILE A 1 97 ? 22.717 8.610 12.064 1.00 54.10 123 ILE A N 1
ATOM 677 C CA . ILE A 1 97 ? 22.464 8.334 10.655 1.00 52.90 123 ILE A CA 1
ATOM 678 C C . ILE A 1 97 ? 23.697 7.764 9.962 1.00 53.06 123 ILE A C 1
ATOM 679 O O . ILE A 1 97 ? 23.582 6.914 9.081 1.00 52.94 123 ILE A O 1
ATOM 684 N N . GLU A 1 98 ? 24.878 8.218 10.367 1.00 53.15 124 GLU A N 1
ATOM 685 C CA . GLU A 1 98 ? 26.103 7.749 9.749 1.00 53.55 124 GLU A CA 1
ATOM 686 C C . GLU A 1 98 ? 26.510 6.346 10.173 1.00 54.72 124 GLU A C 1
ATOM 687 O O . GLU A 1 98 ? 27.195 5.645 9.423 1.00 53.61 124 GLU A O 1
ATOM 693 N N . GLU A 1 99 ? 26.093 5.940 11.369 1.00 55.97 125 GLU A N 1
ATOM 694 C CA . GLU A 1 99 ? 26.391 4.604 11.880 1.00 58.53 125 GLU A CA 1
ATOM 695 C C . GLU A 1 99 ? 25.416 3.657 11.194 1.00 60.08 125 GLU A C 1
ATOM 696 O O . GLU A 1 99 ? 25.799 2.660 10.578 1.00 60.55 125 GLU A O 1
ATOM 702 N N . MET A 1 100 ? 24.143 4.002 11.319 1.00 61.08 126 MET A N 1
ATOM 703 C CA . MET A 1 100 ? 23.046 3.256 10.736 1.00 62.47 126 MET A CA 1
ATOM 704 C C . MET A 1 100 ? 23.252 3.082 9.233 1.00 63.64 126 MET A C 1
ATOM 705 O O . MET A 1 100 ? 22.642 2.214 8.610 1.00 64.04 126 MET A O 1
ATOM 710 N N . TYR A 1 101 ? 24.107 3.917 8.655 1.00 64.40 127 TYR A N 1
ATOM 711 C CA . TYR A 1 101 ? 24.383 3.852 7.230 1.00 65.01 127 TYR A CA 1
ATOM 712 C C . TYR A 1 101 ? 25.359 2.716 6.948 1.00 65.82 127 TYR A C 1
ATOM 713 O O . TYR A 1 101 ? 25.246 2.025 5.933 1.00 66.07 127 TYR A O 1
ATOM 722 N N . GLU A 1 102 ? 26.320 2.537 7.852 1.00 66.24 128 GLU A N 1
ATOM 723 C CA . GLU A 1 102 ? 27.319 1.485 7.725 1.00 66.52 128 GLU A CA 1
ATOM 724 C C . GLU A 1 102 ? 26.644 0.127 7.765 1.00 66.67 128 GLU A C 1
ATOM 725 O O . GLU A 1 102 ? 26.753 -0.663 6.821 1.00 66.84 128 GLU A O 1
ATOM 731 N N . LYS A 1 103 ? 25.954 -0.128 8.872 1.00 66.46 129 LYS A N 1
ATOM 732 C CA . LYS A 1 103 ? 25.236 -1.374 9.097 1.00 66.19 129 LYS A CA 1
ATOM 733 C C . LYS A 1 103 ? 24.119 -1.525 8.057 1.00 67.00 129 LYS A C 1
ATOM 734 O O . LYS A 1 103 ? 23.169 -2.291 8.243 1.00 67.14 129 LYS A O 1
ATOM 740 N N . SER A 1 119 ? 29.046 12.557 -3.968 1.00 37.53 145 SER A N 1
ATOM 741 C CA . SER A 1 119 ? 27.783 12.355 -3.259 1.00 39.74 145 SER A CA 1
ATOM 742 C C . SER A 1 119 ? 27.918 12.680 -1.781 1.00 37.94 145 SER A C 1
ATOM 743 O O . SER A 1 119 ? 27.118 13.428 -1.233 1.00 37.71 145 SER A O 1
ATOM 746 N N . SER A 1 120 ? 28.917 12.097 -1.132 1.00 37.65 146 SER A N 1
ATOM 747 C CA . SER A 1 120 ? 29.151 12.392 0.274 1.00 38.66 146 SER A CA 1
ATOM 748 C C . SER A 1 120 ? 29.624 13.843 0.269 1.00 37.57 146 SER A C 1
ATOM 749 O O . SER A 1 120 ? 29.548 14.555 1.269 1.00 37.13 146 SER A O 1
ATOM 752 N N . LYS A 1 121 ? 30.098 14.260 -0.900 1.00 37.80 147 LYS A N 1
ATOM 753 C CA . LYS A 1 121 ? 30.589 15.609 -1.127 1.00 37.84 147 LYS A CA 1
ATOM 754 C C . LYS A 1 121 ? 29.390 16.527 -1.341 1.00 36.47 147 LYS A C 1
ATOM 755 O O . LYS A 1 121 ? 29.309 17.620 -0.764 1.00 36.25 147 LYS A O 1
ATOM 761 N N . LEU A 1 122 ? 28.465 16.061 -2.179 1.00 34.09 148 LEU A N 1
ATOM 762 C CA . LEU A 1 122 ? 27.252 16.806 -2.502 1.00 33.42 148 LEU A CA 1
ATOM 763 C C . LEU A 1 122 ? 26.339 16.895 -1.278 1.00 33.63 148 LEU A C 1
ATOM 764 O O . LEU A 1 122 ? 25.512 17.803 -1.168 1.00 33.36 148 LEU A O 1
ATOM 769 N N . LEU A 1 123 ? 26.480 15.941 -0.364 1.00 33.22 149 LEU A N 1
ATOM 770 C CA . LEU A 1 123 ? 25.708 15.987 0.871 1.00 34.23 149 LEU A CA 1
ATOM 771 C C . LEU A 1 123 ? 26.367 17.061 1.737 1.00 32.86 149 LEU A C 1
ATOM 772 O O . LEU A 1 123 ? 25.694 17.915 2.306 1.00 33.84 149 LEU A O 1
ATOM 777 N N . GLY A 1 124 ? 27.695 17.010 1.813 1.00 32.89 150 GLY A N 1
ATOM 778 C CA . GLY A 1 124 ? 28.442 17.978 2.597 1.00 32.61 150 GLY A CA 1
ATOM 779 C C . GLY A 1 124 ? 28.163 19.401 2.156 1.00 31.97 150 GLY A C 1
ATOM 780 O O . GLY A 1 124 ? 28.054 20.304 2.983 1.00 32.37 150 GLY A O 1
ATOM 781 N N . VAL A 1 125 ? 28.070 19.601 0.844 1.00 32.34 151 VAL A N 1
ATOM 782 C CA . VAL A 1 125 ? 27.776 20.916 0.282 1.00 31.23 151 VAL A CA 1
ATOM 783 C C . VAL A 1 125 ? 26.438 21.425 0.816 1.00 31.63 151 VAL A C 1
ATOM 784 O O . VAL A 1 125 ? 26.316 22.578 1.238 1.00 31.38 151 VAL A O 1
ATOM 788 N N . GLN A 1 126 ? 25.436 20.553 0.804 1.00 31.45 152 GLN A N 1
ATOM 789 C CA . GLN A 1 126 ? 24.102 20.928 1.258 1.00 31.41 152 GLN A CA 1
ATOM 790 C C . GLN A 1 126 ? 23.980 21.176 2.765 1.00 31.53 152 GLN A C 1
ATOM 791 O O . GLN A 1 126 ? 23.359 22.160 3.180 1.00 30.13 152 GLN A O 1
ATOM 797 N N . ILE A 1 127 ? 24.579 20.294 3.566 1.00 32.00 153 ILE A N 1
ATOM 798 C CA . ILE A 1 127 ? 24.554 20.409 5.022 1.00 32.44 153 ILE A CA 1
ATOM 799 C C . ILE A 1 127 ? 25.403 21.608 5.444 1.00 32.88 153 ILE A C 1
ATOM 800 O O . ILE A 1 127 ? 25.011 22.381 6.318 1.00 34.57 153 ILE A O 1
ATOM 805 N N . GLY A 1 128 ? 26.569 21.746 4.817 1.00 32.13 154 GLY A N 1
ATOM 806 C CA . GLY A 1 128 ? 27.451 22.854 5.121 1.00 32.79 154 GLY A CA 1
ATOM 807 C C . GLY A 1 128 ? 26.795 24.154 4.715 1.00 32.61 154 GLY A C 1
ATOM 808 O O . GLY A 1 128 ? 26.881 25.160 5.415 1.00 34.97 154 GLY A O 1
ATOM 809 N N . GLY A 1 129 ? 26.120 24.126 3.572 1.00 33.27 155 GLY A N 1
ATOM 810 C CA . GLY A 1 129 ? 25.442 25.312 3.090 1.00 30.19 155 GLY A CA 1
ATOM 811 C C . GLY A 1 129 ? 24.416 25.767 4.099 1.00 29.43 155 GLY A C 1
ATOM 812 O O . GLY A 1 129 ? 24.363 26.946 4.454 1.00 28.31 155 GLY A O 1
ATOM 813 N N . LEU A 1 130 ? 23.597 24.827 4.564 1.00 28.31 156 LEU A N 1
ATOM 814 C CA . LEU A 1 130 ? 22.569 25.142 5.544 1.00 28.99 156 LEU A CA 1
ATOM 815 C C . LEU A 1 130 ? 23.196 25.687 6.828 1.00 29.13 156 LEU A C 1
ATOM 816 O O . LEU A 1 130 ? 22.683 26.626 7.426 1.00 29.97 156 LEU A O 1
ATOM 821 N N . LEU A 1 131 ? 24.312 25.100 7.235 1.00 29.34 157 LEU A N 1
ATOM 822 C CA . LEU A 1 131 ? 25.000 25.540 8.433 1.00 30.58 157 LEU A CA 1
ATOM 823 C C . LEU A 1 131 ? 25.590 26.950 8.258 1.00 30.25 157 LEU A C 1
ATOM 824 O O . LEU A 1 131 ? 25.534 27.772 9.181 1.00 30.42 157 LEU A O 1
ATOM 829 N N . GLY A 1 132 ? 26.150 27.226 7.081 1.00 28.89 158 GLY A N 1
ATOM 830 C CA . GLY A 1 132 ? 26.712 28.540 6.820 1.00 26.27 158 GLY A CA 1
ATOM 831 C C . GLY A 1 132 ? 25.592 29.560 6.864 1.00 28.80 158 GLY A C 1
ATOM 832 O O . GLY A 1 132 ? 25.772 30.707 7.288 1.00 28.21 158 GLY A O 1
ATOM 833 N N . TYR A 1 133 ? 24.414 29.132 6.427 1.00 27.67 159 TYR A N 1
ATOM 834 C CA . TYR A 1 133 ? 23.262 30.002 6.444 1.00 29.24 159 TYR A CA 1
ATOM 835 C C . TYR A 1 133 ? 22.878 30.298 7.893 1.00 28.72 159 TYR A C 1
ATOM 836 O O . TYR A 1 133 ? 22.575 31.436 8.241 1.00 28.02 159 TYR A O 1
ATOM 845 N N . LEU A 1 134 ? 22.877 29.260 8.728 1.00 27.90 160 LEU A N 1
ATOM 846 C CA . LEU A 1 134 ? 22.550 29.406 10.142 1.00 27.10 160 LEU A CA 1
ATOM 847 C C . LEU A 1 134 ? 23.518 30.382 10.803 1.00 27.51 160 LEU A C 1
ATOM 848 O O . LEU A 1 134 ? 23.115 31.174 11.646 1.00 25.89 160 LEU A O 1
ATOM 853 N N . ALA A 1 135 ? 24.784 30.336 10.388 1.00 27.27 161 ALA A N 1
ATOM 854 C CA . ALA A 1 135 ? 25.813 31.214 10.938 1.00 27.81 161 ALA A CA 1
ATOM 855 C C . ALA A 1 135 ? 25.540 32.718 10.777 1.00 29.10 161 ALA A C 1
ATOM 856 O O . ALA A 1 135 ? 26.064 33.533 11.541 1.00 30.63 161 ALA A O 1
ATOM 858 N N . GLN A 1 136 ? 24.727 33.100 9.802 1.00 28.30 162 GLN A N 1
ATOM 859 C CA . GLN A 1 136 ? 24.436 34.518 9.625 1.00 30.08 162 GLN A CA 1
ATOM 860 C C . GLN A 1 136 ? 23.126 34.925 10.254 1.00 30.88 162 GLN A C 1
ATOM 861 O O . GLN A 1 136 ? 22.670 36.053 10.095 1.00 30.68 162 GLN A O 1
ATOM 867 N N . ARG A 1 137 ? 22.529 34.002 10.993 1.00 32.09 163 ARG A N 1
ATOM 868 C CA . ARG A 1 137 ? 21.262 34.282 11.621 1.00 33.06 163 ARG A CA 1
ATOM 869 C C . ARG A 1 137 ? 21.259 34.018 13.122 1.00 33.18 163 ARG A C 1
ATOM 870 O O . ARG A 1 137 ? 20.540 34.677 13.871 1.00 33.84 163 ARG A O 1
ATOM 878 N N . VAL A 1 138 ? 22.080 33.077 13.569 1.00 32.52 164 VAL A N 1
ATOM 879 C CA . VAL A 1 138 ? 22.137 32.762 14.986 1.00 31.68 164 VAL A CA 1
ATOM 880 C C . VAL A 1 138 ? 22.651 33.973 15.766 1.00 31.57 164 VAL A C 1
ATOM 881 O O . VAL A 1 138 ? 23.572 34.686 15.341 1.00 30.11 164 VAL A O 1
ATOM 885 N N . LEU A 1 139 ? 22.036 34.200 16.916 1.00 30.02 165 LEU A N 1
ATOM 886 C CA . LEU A 1 139 ? 22.392 35.321 17.766 1.00 31.22 165 LEU A CA 1
ATOM 887 C C . LEU A 1 139 ? 23.158 34.895 19.010 1.00 30.54 165 LEU A C 1
ATOM 888 O O . LEU A 1 139 ? 24.034 35.616 19.468 1.00 29.33 165 LEU A O 1
ATOM 893 N N . GLY A 1 140 ? 22.849 33.718 19.540 1.00 31.56 166 GLY A N 1
ATOM 894 C CA . GLY A 1 140 ? 23.541 33.259 20.734 1.00 34.00 166 GLY A CA 1
ATOM 895 C C . GLY A 1 140 ? 23.465 31.775 21.061 1.00 34.83 166 GLY A C 1
ATOM 896 O O . GLY A 1 140 ? 22.983 30.965 20.276 1.00 34.72 166 GLY A O 1
ATOM 897 N N . GLN A 1 141 ? 23.939 31.439 22.255 1.00 35.54 167 GLN A N 1
ATOM 898 C CA . GLN A 1 141 ? 23.997 30.072 22.753 1.00 36.91 167 GLN A CA 1
ATOM 899 C C . GLN A 1 141 ? 22.818 29.115 22.586 1.00 36.97 167 GLN A C 1
ATOM 900 O O . GLN A 1 141 ? 23.003 27.976 22.156 1.00 39.16 167 GLN A O 1
ATOM 906 N N . TYR A 1 142 ? 21.617 29.553 22.929 1.00 35.69 168 TYR A N 1
ATOM 907 C CA . TYR A 1 142 ? 20.465 28.657 22.869 1.00 34.20 168 TYR A CA 1
ATOM 908 C C . TYR A 1 142 ? 19.457 28.866 21.752 1.00 34.56 168 TYR A C 1
ATOM 909 O O . TYR A 1 142 ? 18.259 28.725 21.963 1.00 35.32 168 TYR A O 1
ATOM 918 N N . ASP A 1 143 ? 19.930 29.187 20.557 1.00 34.89 169 ASP A N 1
ATOM 919 C CA . ASP A 1 143 ? 19.012 29.407 19.448 1.00 35.90 169 ASP A CA 1
ATOM 920 C C . ASP A 1 143 ? 18.608 28.100 18.802 1.00 35.98 169 ASP A C 1
ATOM 921 O O . ASP A 1 143 ? 17.512 27.973 18.249 1.00 36.05 169 ASP A O 1
ATOM 926 N N . LEU A 1 144 ? 19.501 27.123 18.889 1.00 35.38 170 LEU A N 1
ATOM 927 C CA . LEU A 1 144 ? 19.260 25.816 18.305 1.00 35.48 170 LEU A CA 1
ATOM 928 C C . LEU A 1 144 ? 19.188 24.759 19.408 1.00 35.96 170 LEU A C 1
ATOM 929 O O . LEU A 1 144 ? 20.182 24.444 20.050 1.00 35.53 170 LEU A O 1
ATOM 934 N N . SER A 1 145 ? 17.992 24.226 19.626 1.00 36.79 171 SER A N 1
ATOM 935 C CA . SER A 1 145 ? 17.759 23.221 20.659 1.00 37.41 171 SER A CA 1
ATOM 936 C C . SER A 1 145 ? 18.742 22.057 20.632 1.00 38.16 171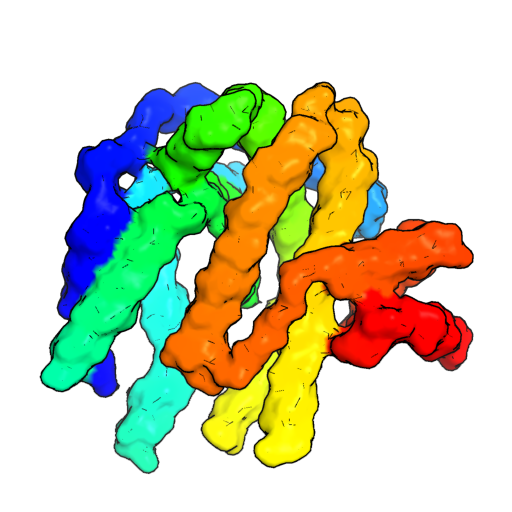 SER A C 1
ATOM 937 O O . SER A 1 145 ? 19.316 21.708 21.666 1.00 37.36 171 SER A O 1
ATOM 940 N N . LEU A 1 146 ? 18.935 21.449 19.464 1.00 38.26 172 LEU A N 1
ATOM 941 C CA . LEU A 1 146 ? 19.851 20.313 19.357 1.00 40.13 172 LEU A CA 1
ATOM 942 C C . LEU A 1 146 ? 21.291 20.645 19.743 1.00 41.57 172 LEU A C 1
ATOM 943 O O . LEU A 1 146 ? 22.072 19.753 20.071 1.00 43.31 172 LEU A O 1
ATOM 948 N N . LEU A 1 147 ? 21.651 21.923 19.704 1.00 42.00 173 LEU A N 1
ATOM 949 C CA . LEU A 1 147 ? 22.993 22.319 20.098 1.00 42.94 173 LEU A CA 1
ATOM 950 C C . LEU A 1 147 ? 22.988 22.667 21.583 1.00 43.66 173 LEU A C 1
ATOM 951 O O . LEU A 1 147 ? 24.027 22.661 22.230 1.00 43.07 173 LEU A O 1
ATOM 956 N N . SER A 1 148 ? 21.807 22.953 22.122 1.00 44.84 174 SER A N 1
ATOM 957 C CA . SER A 1 148 ? 21.670 23.303 23.535 1.00 46.16 174 SER A CA 1
ATOM 958 C C . SER A 1 148 ? 21.646 22.081 24.457 1.00 46.75 174 SER A C 1
ATOM 959 O O . SER A 1 148 ? 21.779 22.214 25.674 1.00 46.84 174 SER A O 1
ATOM 962 N N . ALA A 1 149 ? 21.474 20.896 23.876 1.00 48.33 175 ALA A N 1
ATOM 963 C CA . ALA A 1 149 ? 21.420 19.659 24.654 1.00 49.85 175 ALA A CA 1
ATOM 964 C C . ALA A 1 149 ? 22.582 19.524 25.647 1.00 51.36 175 ALA A C 1
ATOM 965 O O . ALA A 1 149 ? 23.745 19.766 25.308 1.00 53.10 175 ALA A O 1
ATOM 967 N N . GLY A 1 153 ? 28.477 23.948 30.805 1.00 44.93 179 GLY A N 1
ATOM 968 C CA . GLY A 1 153 ? 28.083 25.176 31.475 1.00 45.37 179 GLY A CA 1
ATOM 969 C C . GLY A 1 153 ? 29.255 26.061 31.883 1.00 45.08 179 GLY A C 1
ATOM 970 O O . GLY A 1 153 ? 30.411 25.753 31.586 1.00 45.22 179 GLY A O 1
ATOM 971 N N . GLY A 1 154 ? 28.952 27.174 32.546 1.00 43.75 180 GLY A N 1
ATOM 972 C CA . GLY A 1 154 ? 29.993 28.082 32.996 1.00 42.14 180 GLY A CA 1
ATOM 973 C C . GLY A 1 154 ? 30.309 29.248 32.077 1.00 40.41 180 GLY A C 1
ATOM 974 O O . GLY A 1 154 ? 31.122 30.107 32.421 1.00 41.67 180 GLY A O 1
ATOM 975 N N . SER A 1 155 ? 29.680 29.295 30.909 1.00 38.41 181 SER A N 1
ATOM 976 C CA . SER A 1 155 ? 29.954 30.377 29.973 1.00 36.14 181 SER A CA 1
ATOM 977 C C . SER A 1 155 ? 28.818 30.614 29.000 1.00 33.98 181 SER A C 1
ATOM 978 O O . SER A 1 155 ? 27.926 29.792 28.875 1.00 33.43 181 SER A O 1
ATOM 981 N N . LEU A 1 156 ? 28.854 31.756 28.320 1.00 31.67 182 LEU A N 1
ATOM 982 C CA . LEU A 1 156 ? 27.850 32.093 27.318 1.00 30.48 182 LEU A CA 1
ATOM 983 C C . LEU A 1 156 ? 28.549 32.835 26.193 1.00 27.44 182 LEU A C 1
ATOM 984 O O . LEU A 1 156 ? 29.532 33.537 26.427 1.00 26.38 182 LEU A O 1
ATOM 989 N N . TYR A 1 157 ? 28.065 32.657 24.967 1.00 25.94 183 TYR A N 1
ATOM 990 C CA . TYR A 1 157 ? 28.645 33.369 23.829 1.00 24.11 183 TYR A CA 1
ATOM 991 C C . TYR A 1 157 ? 27.555 34.139 23.123 1.00 22.42 183 TYR A C 1
ATOM 992 O O . TYR A 1 157 ? 26.379 33.802 23.217 1.00 20.62 183 TYR A O 1
ATOM 1001 N N . PHE A 1 158 ? 27.961 35.192 22.434 1.00 23.48 184 PHE A N 1
ATOM 1002 C CA . PHE A 1 158 ? 27.044 36.043 21.702 1.00 23.00 184 PHE A CA 1
ATOM 1003 C C . PHE A 1 158 ? 27.669 36.286 20.343 1.00 23.56 184 PHE A C 1
ATOM 1004 O O . PHE A 1 158 ? 28.844 36.618 20.259 1.00 24.93 184 PHE A O 1
ATOM 1012 N N . VAL A 1 159 ? 26.911 36.060 19.290 1.00 24.89 185 VAL A N 1
ATOM 1013 C CA . VAL A 1 159 ? 27.421 36.380 17.962 1.00 27.03 185 VAL A CA 1
ATOM 1014 C C . VAL A 1 159 ? 27.120 37.830 17.600 1.00 27.22 185 VAL A C 1
ATOM 1015 O O . VAL A 1 159 ? 26.187 38.106 16.871 1.00 28.10 185 VAL A O 1
ATOM 1019 N N . GLU A 1 160 ? 27.852 38.754 18.213 1.00 27.91 186 GLU A N 1
ATOM 1020 C CA . GLU A 1 160 ? 27.625 40.193 18.173 1.00 30.13 186 GLU A CA 1
ATOM 1021 C C . GLU A 1 160 ? 27.323 40.663 16.755 1.00 29.90 186 GLU A C 1
ATOM 1022 O O . GLU A 1 160 ? 26.483 41.582 16.615 1.00 30.54 186 GLU A O 1
ATOM 1028 N N . PRO A 1 161 ? 27.991 40.192 15.717 1.00 30.66 187 PRO A N 1
ATOM 1029 C CA . PRO A 1 161 ? 27.712 40.698 14.369 1.00 29.07 187 PRO A CA 1
ATOM 1030 C C . PRO A 1 161 ? 26.250 40.582 13.973 1.00 28.96 187 PRO A C 1
ATOM 1031 O O . PRO A 1 161 ? 25.672 41.536 13.457 1.00 29.28 187 PRO A O 1
ATOM 1035 N N . ASN A 1 162 ? 25.652 39.417 14.217 1.00 27.03 188 ASN A N 1
ATOM 1036 C CA . ASN A 1 162 ? 24.247 39.210 13.870 1.00 26.28 188 ASN A CA 1
ATOM 1037 C C . ASN A 1 162 ? 23.345 39.973 14.836 1.00 25.23 188 ASN A C 1
ATOM 1038 O O . ASN A 1 162 ? 22.279 40.453 14.455 1.00 25.39 188 ASN A O 1
ATOM 1043 N N . ILE A 1 163 ? 23.781 40.079 16.083 1.00 25.46 189 ILE A N 1
ATOM 1044 C CA . ILE A 1 163 ? 23.037 40.816 17.098 1.00 28.35 189 ILE A CA 1
ATOM 1045 C C . ILE A 1 163 ? 22.972 42.298 16.684 1.00 29.09 189 ILE A C 1
ATOM 1046 O O . ILE A 1 163 ? 21.921 42.928 16.757 1.00 27.46 189 ILE A O 1
ATOM 1051 N N . ALA A 1 164 ? 24.108 42.833 16.240 1.00 30.42 190 ALA A N 1
ATOM 1052 C CA . ALA A 1 164 ? 24.202 44.223 15.807 1.00 32.13 190 ALA A CA 1
ATOM 1053 C C . ALA A 1 164 ? 23.330 44.472 14.573 1.00 33.51 190 ALA A C 1
ATOM 1054 O O . ALA A 1 164 ? 22.676 45.508 14.467 1.00 33.78 190 ALA A O 1
ATOM 1056 N N . ARG A 1 165 ? 23.315 43.521 13.647 1.00 33.59 191 ARG A N 1
ATOM 1057 C CA . ARG A 1 165 ? 22.519 43.665 12.440 1.00 33.28 191 ARG A CA 1
ATOM 1058 C C . ARG A 1 165 ? 21.019 43.634 12.713 1.00 35.15 191 ARG A C 1
ATOM 1059 O O . ARG A 1 165 ? 20.259 44.337 12.051 1.00 35.27 191 ARG A O 1
ATOM 1067 N N . VAL A 1 166 ? 20.587 42.827 13.678 1.00 35.26 192 VAL A N 1
ATOM 1068 C CA . VAL A 1 166 ? 19.168 42.765 14.002 1.00 36.18 192 VAL A CA 1
ATOM 1069 C C . VAL A 1 166 ? 18.758 44.053 14.715 1.00 36.64 192 VAL A C 1
ATOM 1070 O O . VAL A 1 166 ? 17.751 44.659 14.376 1.00 36.92 192 VAL A O 1
ATOM 1074 N N . GLN A 1 167 ? 19.553 44.467 15.696 1.00 38.09 193 GLN A N 1
ATOM 1075 C CA . GLN A 1 167 ? 19.276 45.682 16.459 1.00 39.66 193 GLN A CA 1
ATOM 1076 C C . GLN A 1 167 ? 19.038 46.865 15.541 1.00 41.32 193 GLN A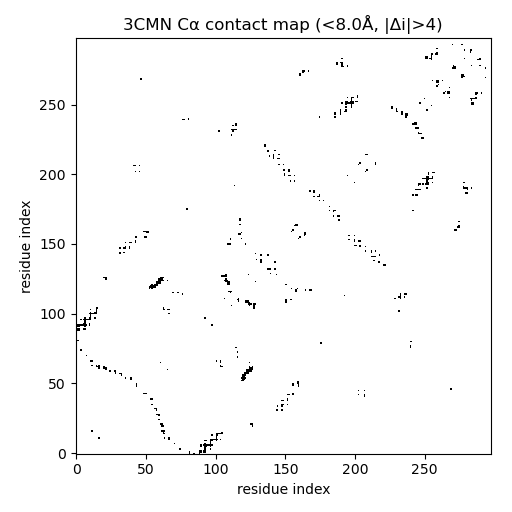 C 1
ATOM 1077 O O . GLN A 1 167 ? 18.119 47.652 15.746 1.00 41.93 193 GLN A O 1
ATOM 1083 N N . GLN A 1 168 ? 19.884 46.982 14.527 1.00 42.97 194 GLN A N 1
ATOM 1084 C CA . GLN A 1 168 ? 19.807 48.086 13.595 1.00 44.01 194 GLN A CA 1
ATOM 1085 C C . GLN A 1 168 ? 18.715 47.950 12.554 1.00 44.73 194 GLN A C 1
ATOM 1086 O O . GLN A 1 168 ? 18.117 48.942 12.156 1.00 45.80 194 GLN A O 1
ATOM 1092 N N . GLN A 1 169 ? 18.447 46.732 12.109 1.00 44.72 195 GLN A N 1
ATOM 1093 C CA . GLN A 1 169 ? 17.388 46.531 11.140 1.00 45.06 195 GLN A CA 1
ATOM 1094 C C . GLN A 1 169 ? 16.034 46.791 11.802 1.00 44.85 195 GLN A C 1
ATOM 1095 O O . GLN A 1 169 ? 15.072 47.151 11.136 1.00 45.14 195 GLN A O 1
ATOM 1101 N N . LEU A 1 170 ? 15.967 46.611 13.117 1.00 43.34 196 LEU A N 1
ATOM 1102 C CA . LEU A 1 170 ? 14.728 46.812 13.850 1.00 41.52 196 LEU A CA 1
ATOM 1103 C C . LEU A 1 170 ? 14.644 48.166 14.534 1.00 40.43 196 LEU A C 1
ATOM 1104 O O . LEU A 1 170 ? 13.688 48.436 15.260 1.00 41.06 196 LEU A O 1
ATOM 1109 N N . GLY A 1 171 ? 15.639 49.014 14.304 1.00 39.97 197 GLY A N 1
ATOM 1110 C CA . GLY A 1 171 ? 15.650 50.327 14.922 1.00 38.06 197 GLY A CA 1
ATOM 1111 C C . GLY A 1 171 ? 15.543 50.239 16.432 1.00 38.45 197 GLY A C 1
ATOM 1112 O O . GLY A 1 171 ? 14.821 51.008 17.071 1.00 38.20 197 GLY A O 1
ATOM 1113 N N . LEU A 1 172 ? 16.273 49.302 17.021 1.00 38.11 198 LEU A N 1
ATOM 1114 C CA . LEU A 1 172 ? 16.218 49.138 18.460 1.00 35.79 198 LEU A CA 1
ATOM 1115 C C . LEU A 1 172 ? 17.417 49.757 19.140 1.00 35.91 198 LEU A C 1
ATOM 1116 O O . LEU A 1 172 ? 18.380 50.160 18.492 1.00 34.82 198 LEU A O 1
ATOM 1121 N N . SER A 1 173 ? 17.317 49.839 20.460 1.00 35.33 199 SER A N 1
ATOM 1122 C CA . SER A 1 173 ? 18.338 50.396 21.326 1.00 36.90 199 SER A CA 1
ATOM 1123 C C . SER A 1 173 ? 19.523 49.430 21.510 1.00 37.64 199 SER A C 1
ATOM 1124 O O . SER A 1 173 ? 19.340 48.243 21.768 1.00 38.74 199 SER A O 1
ATOM 1127 N N . ASP A 1 174 ? 20.737 49.946 21.377 1.00 36.86 200 ASP A N 1
ATOM 1128 C CA . ASP A 1 174 ? 21.934 49.138 21.533 1.00 35.97 200 ASP A CA 1
ATOM 1129 C C . ASP A 1 174 ? 21.926 48.444 22.892 1.00 35.65 200 ASP A C 1
ATOM 1130 O O . ASP A 1 174 ? 21.977 47.223 22.983 1.00 35.94 200 ASP A O 1
ATOM 1135 N N . GLU A 1 175 ? 21.860 49.236 23.951 1.00 35.54 201 GLU A N 1
ATOM 1136 C CA . GLU A 1 175 ? 21.869 48.708 25.305 1.00 35.32 201 GLU A CA 1
ATOM 1137 C C . GLU A 1 175 ? 20.698 47.788 25.628 1.00 34.82 201 GLU A C 1
ATOM 1138 O O . GLU A 1 175 ? 20.877 46.685 26.136 1.00 34.22 201 GLU A O 1
ATOM 1144 N N . ASP A 1 176 ? 19.491 48.249 25.342 1.00 35.99 202 ASP A N 1
ATOM 1145 C CA . ASP A 1 176 ? 18.300 47.470 25.657 1.00 36.65 202 ASP A CA 1
ATOM 1146 C C . ASP A 1 176 ? 18.194 46.124 24.951 1.00 35.91 202 ASP A C 1
ATOM 1147 O O . ASP A 1 176 ? 17.833 45.115 25.573 1.00 35.17 202 ASP A O 1
ATOM 1152 N N . PHE A 1 177 ? 18.503 46.099 23.658 1.00 34.39 203 PHE A N 1
ATOM 1153 C CA . PHE A 1 177 ? 18.427 44.853 22.916 1.00 34.35 203 PHE A CA 1
ATOM 1154 C C . PHE A 1 177 ? 19.444 43.822 23.406 1.00 34.56 203 PHE A C 1
ATOM 1155 O O . PHE A 1 177 ? 19.125 42.645 23.538 1.00 35.70 203 PHE A O 1
ATOM 1163 N N . ARG A 1 178 ? 20.664 44.261 23.690 1.00 32.72 204 ARG A N 1
ATOM 1164 C CA . ARG A 1 178 ? 21.682 43.336 24.159 1.00 31.23 204 ARG A CA 1
ATOM 1165 C C . ARG A 1 178 ? 21.437 42.843 25.580 1.00 30.97 204 ARG A C 1
ATOM 1166 O O . ARG A 1 178 ? 21.895 41.766 25.947 1.00 31.82 204 ARG A O 1
ATOM 1174 N N . LEU A 1 179 ? 20.725 43.628 26.382 1.00 31.68 205 LEU A N 1
ATOM 1175 C CA . LEU A 1 179 ? 20.400 43.191 27.731 1.00 30.82 205 LEU A CA 1
ATOM 1176 C C . LEU A 1 179 ? 19.255 42.201 27.571 1.00 30.09 205 LEU A C 1
ATOM 1177 O O . LEU A 1 179 ? 19.171 41.212 28.289 1.00 30.62 205 LEU A O 1
ATOM 1182 N N . TRP A 1 180 ? 18.386 42.476 26.608 1.00 31.90 206 TRP A N 1
ATOM 1183 C CA . TRP A 1 180 ? 17.252 41.615 26.321 1.00 34.53 206 TRP A CA 1
ATOM 1184 C C . TRP A 1 180 ? 17.790 40.237 25.925 1.00 35.16 206 TRP A C 1
ATOM 1185 O O . TRP A 1 180 ? 17.305 39.208 26.393 1.00 35.64 206 TRP A O 1
ATOM 1196 N N . ILE A 1 181 ? 18.802 40.241 25.066 1.00 34.43 207 ILE A N 1
ATOM 1197 C CA . ILE A 1 181 ? 19.439 39.026 24.581 1.00 34.37 207 ILE A CA 1
ATOM 1198 C C . ILE A 1 181 ? 20.153 38.269 25.684 1.00 34.12 207 ILE A C 1
ATOM 1199 O O . ILE A 1 181 ? 20.091 37.045 25.754 1.00 35.59 207 ILE A O 1
ATOM 1204 N N . THR A 1 182 ? 20.837 38.999 26.546 1.00 33.35 208 THR A N 1
ATOM 1205 C CA . THR A 1 182 ? 21.543 38.375 27.645 1.00 32.95 208 THR A CA 1
ATOM 1206 C C . THR A 1 182 ? 20.548 37.699 28.585 1.00 34.76 208 THR A C 1
ATOM 1207 O O . THR A 1 182 ? 20.767 36.577 29.030 1.00 35.26 208 THR A O 1
ATOM 1211 N N . LEU A 1 183 ? 19.445 38.385 28.870 1.00 36.37 209 LEU A N 1
ATOM 1212 C CA . LEU A 1 183 ? 18.411 37.855 29.750 1.00 36.65 209 LEU A CA 1
ATOM 1213 C C . LEU A 1 183 ? 17.803 36.595 29.150 1.00 36.19 209 LEU A C 1
ATOM 1214 O O . LEU A 1 183 ? 17.559 35.606 29.832 1.00 33.99 209 LEU A O 1
ATOM 1219 N N . HIS A 1 184 ? 17.550 36.650 27.855 1.00 36.58 210 HIS A N 1
ATOM 1220 C CA . HIS A 1 184 ? 16.985 35.525 27.150 1.00 37.89 210 HIS A CA 1
ATOM 1221 C C . HIS A 1 184 ? 17.982 34.346 27.217 1.00 38.04 210 HIS A C 1
ATOM 1222 O O . HIS A 1 184 ? 17.614 33.208 27.482 1.00 37.75 210 HIS A O 1
ATOM 1229 N N . GLU A 1 185 ? 19.252 34.654 27.017 1.00 38.08 211 GLU A N 1
ATOM 1230 C CA . GLU A 1 185 ? 20.328 33.672 27.039 1.00 38.66 211 GLU A CA 1
ATOM 1231 C C . GLU A 1 185 ? 20.475 32.996 28.409 1.00 37.54 211 GLU A C 1
ATOM 1232 O O . GLU A 1 185 ? 20.589 31.766 28.512 1.00 37.65 211 GLU A O 1
ATOM 1238 N N . MET A 1 186 ? 20.509 33.813 29.458 1.00 32.71 212 MET A N 1
ATOM 1239 C CA . MET A 1 186 ? 20.668 33.304 30.803 1.00 31.26 212 MET A CA 1
ATOM 1240 C C . MET A 1 186 ? 19.454 32.489 31.207 1.00 29.99 212 MET A C 1
ATOM 1241 O O . MET A 1 186 ? 19.578 31.481 31.904 1.00 28.79 212 MET A O 1
ATOM 1246 N N . THR A 1 187 ? 18.282 32.915 30.761 1.00 29.21 213 THR A N 1
ATOM 1247 C CA . THR A 1 187 ? 17.076 32.182 31.093 1.00 31.02 213 THR A CA 1
ATOM 1248 C C . THR A 1 187 ? 17.203 30.744 30.601 1.00 31.08 213 THR A C 1
ATOM 1249 O O . THR A 1 187 ? 17.016 29.797 31.370 1.00 31.15 213 THR A O 1
ATOM 1253 N N . HIS A 1 188 ? 17.564 30.583 29.333 1.00 30.70 214 HIS A N 1
ATOM 1254 C CA . HIS A 1 188 ? 17.715 29.251 28.771 1.00 31.50 214 HIS A CA 1
ATOM 1255 C C . HIS A 1 188 ? 18.840 28.435 29.396 1.00 30.72 214 HIS A C 1
ATOM 1256 O O . HIS A 1 188 ? 18.780 27.207 29.423 1.00 31.87 214 HIS A O 1
ATOM 1263 N N . ALA A 1 189 ? 19.856 29.112 29.915 1.00 29.75 215 ALA A N 1
ATOM 1264 C CA . ALA A 1 189 ? 20.959 28.413 30.556 1.00 29.35 215 ALA A CA 1
ATOM 1265 C C . ALA A 1 189 ? 20.414 27.767 31.825 1.00 31.12 215 ALA A C 1
ATOM 1266 O O . ALA A 1 189 ? 20.776 26.637 32.180 1.00 30.66 215 ALA A O 1
ATOM 1268 N N . PHE A 1 190 ? 19.542 28.504 32.507 1.00 31.69 216 PHE A N 1
ATOM 1269 C CA . PHE A 1 190 ? 18.912 28.016 33.723 1.00 31.94 216 PHE A CA 1
ATOM 1270 C C . PHE A 1 190 ? 17.982 26.841 33.382 1.00 33.32 216 PHE A C 1
ATOM 1271 O O . PHE A 1 190 ? 18.058 25.785 33.996 1.00 33.63 216 PHE A O 1
ATOM 1279 N N . GLU A 1 191 ? 17.114 27.035 32.390 1.00 34.04 217 GLU A N 1
ATOM 1280 C CA . GLU A 1 191 ? 16.165 26.009 31.979 1.00 34.13 217 GLU A CA 1
ATOM 1281 C C . GLU A 1 191 ? 16.858 24.711 31.566 1.00 35.39 217 GLU A C 1
ATOM 1282 O O . GLU A 1 191 ? 16.337 23.621 31.804 1.00 35.21 217 GLU A O 1
ATOM 1288 N N . PHE A 1 192 ? 18.035 24.829 30.958 1.00 36.10 218 PHE A N 1
ATOM 1289 C CA . PHE A 1 192 ? 18.780 23.654 30.523 1.00 36.21 218 PHE A CA 1
ATOM 1290 C C . PHE A 1 192 ? 19.750 23.094 31.541 1.00 36.31 218 PHE A C 1
ATOM 1291 O O . PHE A 1 192 ? 20.113 21.920 31.455 1.00 37.76 218 PHE A O 1
ATOM 1299 N N . GLU A 1 193 ? 20.170 23.912 32.501 1.00 36.70 219 GLU A N 1
ATOM 1300 C CA . GLU A 1 193 ? 21.153 23.462 33.480 1.00 38.10 219 GLU A CA 1
ATOM 1301 C C . GLU A 1 193 ? 20.772 23.516 34.955 1.00 37.11 219 GLU A C 1
ATOM 1302 O O . GLU A 1 193 ? 21.363 22.806 35.761 1.00 36.96 219 GLU A O 1
ATOM 1308 N N . ALA A 1 194 ? 19.800 24.345 35.322 1.00 37.42 220 ALA A N 1
ATOM 1309 C CA . ALA A 1 194 ? 19.404 24.443 36.727 1.00 37.53 220 ALA A CA 1
ATOM 1310 C C . ALA A 1 194 ? 18.655 23.186 37.200 1.00 37.13 220 ALA A C 1
ATOM 1311 O O . ALA A 1 194 ? 18.592 22.913 38.393 1.00 37.74 220 ALA A O 1
ATOM 1313 N N . TYR A 1 195 ? 18.082 22.435 36.262 1.00 37.01 221 TYR A N 1
ATOM 1314 C CA . TYR A 1 195 ? 17.368 21.201 36.568 1.00 36.07 221 TYR A CA 1
ATOM 1315 C C . TYR A 1 195 ? 18.149 20.127 35.834 1.00 36.34 221 TYR A C 1
ATOM 1316 O O . TYR A 1 195 ? 18.020 19.975 34.633 1.00 36.32 221 TYR A O 1
ATOM 1325 N N . PRO A 1 196 ? 18.986 19.370 36.555 1.00 38.71 222 PRO A N 1
ATOM 1326 C CA . PRO A 1 196 ? 19.815 18.305 35.969 1.00 38.26 222 PRO A CA 1
ATOM 1327 C C . PRO A 1 196 ? 19.133 17.285 35.058 1.00 36.47 222 PRO A C 1
ATOM 1328 O O . PRO A 1 196 ? 19.751 16.790 34.114 1.00 38.46 222 PRO A O 1
ATOM 1332 N N . TRP A 1 197 ? 17.872 16.965 35.324 1.00 33.48 223 TRP A N 1
ATOM 1333 C CA . TRP A 1 197 ? 17.185 15.990 34.482 1.00 31.89 223 TRP A CA 1
ATOM 1334 C C . TRP A 1 197 ? 16.867 16.445 33.052 1.00 30.38 223 TRP A C 1
ATOM 1335 O O . TRP A 1 197 ? 16.677 15.615 32.162 1.00 30.58 223 TRP A O 1
ATOM 1346 N N . VAL A 1 198 ? 16.815 17.748 32.818 1.00 29.25 224 VAL A N 1
ATOM 1347 C CA . VAL A 1 198 ? 16.440 18.218 31.495 1.00 29.96 224 VAL A CA 1
ATOM 1348 C C . VAL A 1 198 ? 17.275 17.679 30.334 1.00 32.24 224 VAL A C 1
ATOM 1349 O O . VAL A 1 198 ? 16.716 17.174 29.367 1.00 33.58 224 VAL A O 1
ATOM 1353 N N . ARG A 1 199 ? 18.597 17.776 30.417 1.00 34.66 225 ARG A N 1
ATOM 1354 C CA . ARG A 1 199 ? 19.442 17.268 29.340 1.00 36.54 225 ARG A CA 1
ATOM 1355 C C . ARG A 1 199 ? 19.447 15.740 29.289 1.00 35.83 225 ARG A C 1
ATOM 1356 O O . ARG A 1 199 ? 19.518 15.153 28.214 1.00 35.36 225 ARG A O 1
ATOM 1364 N N . THR A 1 200 ? 19.354 15.099 30.451 1.00 36.33 226 THR A N 1
ATOM 1365 C CA . THR A 1 200 ? 19.317 13.645 30.510 1.00 36.05 226 THR A CA 1
ATOM 1366 C C . THR A 1 200 ? 18.060 13.201 29.774 1.00 36.67 226 THR A C 1
ATOM 1367 O O . THR A 1 200 ? 18.106 12.327 28.903 1.00 38.33 226 THR A O 1
ATOM 1371 N N . TYR A 1 201 ? 16.940 13.824 30.130 1.00 35.50 227 TYR A N 1
ATOM 1372 C CA . TYR A 1 201 ? 15.651 13.528 29.527 1.00 34.42 227 TYR A CA 1
ATOM 1373 C C . TYR A 1 201 ? 15.635 13.874 28.044 1.00 35.38 227 TYR A C 1
ATOM 1374 O O . TYR A 1 201 ? 14.998 13.181 27.242 1.00 35.85 227 TYR A O 1
ATOM 1383 N N . PHE A 1 202 ? 16.335 14.940 27.671 1.00 34.67 228 PHE A N 1
ATOM 1384 C CA . PHE A 1 202 ? 16.379 15.336 26.269 1.00 35.62 228 PHE A CA 1
ATOM 1385 C C . PHE A 1 202 ? 17.232 14.316 25.517 1.00 36.14 228 PHE A C 1
ATOM 1386 O O . PHE A 1 202 ? 16.893 13.898 24.410 1.00 35.48 228 PHE A O 1
ATOM 1394 N N . ARG A 1 203 ? 18.333 13.892 26.124 1.00 38.63 229 ARG A N 1
ATOM 1395 C CA . ARG A 1 203 ? 19.168 12.899 25.467 1.00 41.37 229 ARG A CA 1
ATOM 1396 C C . ARG A 1 203 ? 18.395 11.587 25.372 1.00 41.85 229 ARG A C 1
ATOM 1397 O O . ARG A 1 203 ? 18.546 10.849 24.407 1.00 43.43 229 ARG A O 1
ATOM 1405 N N . GLU A 1 204 ? 17.559 11.307 26.371 1.00 42.16 230 GLU A N 1
ATOM 1406 C CA . GLU A 1 204 ? 16.753 10.088 26.367 1.00 42.56 230 GLU A CA 1
ATOM 1407 C C . GLU A 1 204 ? 15.823 10.098 25.161 1.00 41.68 230 GLU A C 1
ATOM 1408 O O . GLU A 1 204 ? 15.774 9.135 24.402 1.00 42.93 230 GLU A O 1
ATOM 1414 N N . LEU A 1 205 ? 15.086 11.193 24.998 1.00 42.17 231 LEU A N 1
ATOM 1415 C CA . LEU A 1 205 ? 14.135 11.338 23.896 1.00 41.60 231 LEU A CA 1
ATOM 1416 C C . LEU A 1 205 ? 14.775 11.163 22.530 1.00 41.39 231 LEU A C 1
ATOM 1417 O O . LEU A 1 205 ? 14.150 10.651 21.605 1.00 41.16 231 LEU A O 1
ATOM 1422 N N . LEU A 1 206 ? 16.016 11.612 22.400 1.00 42.62 232 LEU A N 1
ATOM 1423 C CA . LEU A 1 206 ? 16.723 11.503 21.133 1.00 43.63 232 LEU A CA 1
ATOM 1424 C C . LEU A 1 206 ? 17.038 10.047 20.853 1.00 44.80 232 LEU A C 1
ATOM 1425 O O . LEU A 1 206 ? 16.794 9.557 19.751 1.00 44.72 232 LEU A O 1
ATOM 1430 N N . GLU A 1 207 ? 17.574 9.356 21.856 1.00 45.07 233 GLU A N 1
ATOM 1431 C CA . GLU A 1 207 ? 17.890 7.939 21.706 1.00 46.60 233 GLU A CA 1
ATOM 1432 C C . GLU A 1 207 ? 16.628 7.194 21.288 1.00 46.54 233 GLU A C 1
ATOM 1433 O O . GLU A 1 207 ? 16.652 6.385 20.370 1.00 46.18 233 GLU A O 1
ATOM 1439 N N . GLN A 1 208 ? 15.525 7.486 21.969 1.00 47.88 234 GLN A N 1
ATOM 1440 C CA . GLN A 1 208 ? 14.245 6.853 21.684 1.00 49.49 234 GLN A CA 1
ATOM 1441 C C . GLN A 1 208 ? 13.923 6.938 20.185 1.00 50.68 234 GLN A C 1
ATOM 1442 O O . GLN A 1 208 ? 13.849 5.909 19.501 1.00 49.91 234 GLN A O 1
ATOM 1448 N N . ASN A 1 209 ? 13.739 8.164 19.690 1.00 50.97 235 ASN A N 1
ATOM 1449 C CA . ASN A 1 209 ? 13.429 8.423 18.285 1.00 51.72 235 ASN A CA 1
ATOM 1450 C C . ASN A 1 209 ? 14.224 7.570 17.306 1.00 53.43 235 ASN A C 1
ATOM 1451 O O . ASN A 1 209 ? 13.675 7.034 16.343 1.00 53.10 235 ASN A O 1
ATOM 1456 N N . PHE A 1 210 ? 15.524 7.463 17.556 1.00 55.20 236 PHE A N 1
ATOM 1457 C CA . PHE A 1 210 ? 16.423 6.707 16.696 1.00 56.97 236 PHE A CA 1
ATOM 1458 C C . PHE A 1 210 ? 16.287 5.188 16.727 1.00 58.44 236 PHE A C 1
ATOM 1459 O O . PHE A 1 210 ? 16.860 4.497 15.882 1.00 57.60 236 PHE A O 1
ATOM 1467 N N . ALA A 1 211 ? 15.526 4.667 17.691 1.00 60.16 237 ALA A N 1
ATOM 1468 C CA . ALA A 1 211 ? 15.311 3.233 17.796 1.00 61.46 237 ALA A CA 1
ATOM 1469 C C . ALA A 1 211 ? 14.598 2.689 16.566 1.00 62.04 237 ALA A C 1
ATOM 1470 O O . ALA A 1 211 ? 14.366 1.492 16.424 1.00 62.73 237 ALA A O 1
ATOM 1472 N N . LEU A 1 212 ? 14.254 3.587 15.661 1.00 63.33 238 LEU A N 1
ATOM 1473 C CA . LEU A 1 212 ? 13.598 3.243 14.396 1.00 63.51 238 LEU A CA 1
ATOM 1474 C C . LEU A 1 212 ? 13.951 4.236 13.287 1.00 63.25 238 LEU A C 1
ATOM 1475 O O . LEU A 1 212 ? 15.126 4.625 13.152 1.00 62.08 238 LEU A O 1
ATOM 1480 N N . THR A 1 247 ? 4.167 5.827 13.009 1.00 61.13 276 THR A N 1
ATOM 1481 C CA . THR A 1 247 ? 3.767 4.919 14.079 1.00 60.77 276 THR A CA 1
ATOM 1482 C C . THR A 1 247 ? 3.444 5.715 15.342 1.00 61.31 276 THR A C 1
ATOM 1483 O O . THR A 1 247 ? 4.119 6.695 15.661 1.00 61.76 276 THR A O 1
ATOM 1487 N N . PRO A 1 248 ? 2.391 5.318 16.070 1.00 60.87 277 PRO A N 1
ATOM 1488 C CA . PRO A 1 248 ? 2.030 6.035 17.296 1.00 60.52 277 PRO A CA 1
ATOM 1489 C C . PRO A 1 248 ? 3.205 6.045 18.272 1.00 60.43 277 PRO A C 1
ATOM 1490 O O . PRO A 1 248 ? 3.212 6.799 19.246 1.00 59.30 277 PRO A O 1
ATOM 1494 N N . GLU A 1 249 ? 4.195 5.202 17.989 1.00 60.65 278 GLU A N 1
ATOM 1495 C CA . GLU A 1 249 ? 5.392 5.086 18.815 1.00 60.97 278 GLU A CA 1
ATOM 1496 C C . GLU A 1 249 ? 6.323 6.281 18.598 1.00 60.41 278 GLU A C 1
ATOM 1497 O O . GLU A 1 249 ? 6.748 6.944 19.551 1.00 59.08 278 GLU A O 1
ATOM 1503 N N . GLN A 1 250 ? 6.643 6.543 17.335 1.00 59.61 279 GLN A N 1
ATOM 1504 C CA . GLN A 1 250 ? 7.525 7.644 16.991 1.00 59.81 279 GLN A CA 1
ATOM 1505 C C . GLN A 1 250 ? 6.830 8.966 17.286 1.00 59.01 279 GLN A C 1
ATOM 1506 O O . GLN A 1 250 ? 7.481 9.931 17.670 1.00 59.08 279 GLN A O 1
ATOM 1512 N N . ARG A 1 251 ? 5.508 9.004 17.114 1.00 58.25 280 ARG A N 1
ATOM 1513 C CA . ARG A 1 251 ? 4.732 10.219 17.373 1.00 57.46 280 ARG A CA 1
ATOM 1514 C C . ARG A 1 251 ? 4.730 10.595 18.845 1.00 55.62 280 ARG A C 1
ATOM 1515 O O . ARG A 1 251 ? 4.639 11.773 19.184 1.00 55.94 280 ARG A O 1
ATOM 1523 N N . ALA A 1 252 ? 4.801 9.597 19.720 1.00 53.26 281 ALA A N 1
ATOM 1524 C CA . ALA A 1 252 ? 4.818 9.856 21.153 1.00 50.94 281 ALA A CA 1
ATOM 1525 C C . ALA A 1 252 ? 6.112 10.610 21.463 1.00 49.64 281 ALA A C 1
ATOM 1526 O O . ALA A 1 252 ? 6.127 11.570 22.243 1.00 47.85 281 ALA A O 1
ATOM 1528 N N . VAL A 1 253 ? 7.194 10.156 20.835 1.00 48.43 282 VAL A N 1
ATOM 1529 C CA . VAL A 1 253 ? 8.502 10.766 21.000 1.00 48.66 282 VAL A CA 1
ATOM 1530 C C . VAL A 1 253 ? 8.431 12.225 20.547 1.00 47.98 282 VAL A C 1
ATOM 1531 O O . VAL A 1 253 ? 8.741 13.133 21.321 1.00 47.59 282 VAL A O 1
ATOM 1535 N N . PHE A 1 254 ? 8.012 12.443 19.302 1.00 46.44 283 PHE A N 1
ATOM 1536 C CA . PHE A 1 254 ? 7.910 13.792 18.765 1.00 46.36 283 PHE A CA 1
ATOM 1537 C C . PHE A 1 254 ? 7.067 14.665 19.676 1.00 46.27 283 PHE A C 1
ATOM 1538 O O . PHE A 1 254 ? 7.443 15.792 19.997 1.00 46.46 283 PHE A O 1
ATOM 1546 N N . ASP A 1 255 ? 5.932 14.123 20.099 1.00 47.14 284 ASP A N 1
ATOM 1547 C CA . ASP A 1 255 ? 4.999 14.831 20.965 1.00 46.83 284 ASP A CA 1
ATOM 1548 C C . ASP A 1 255 ? 5.720 15.360 22.202 1.00 45.09 284 ASP A C 1
ATOM 1549 O O . ASP A 1 255 ? 5.533 16.508 22.593 1.00 44.41 284 ASP A O 1
ATOM 1554 N N . ARG A 1 256 ? 6.549 14.510 22.803 1.00 44.18 285 ARG A N 1
ATOM 1555 C CA . ARG A 1 256 ? 7.320 14.866 23.991 1.00 44.85 285 ARG A CA 1
ATOM 1556 C C . ARG A 1 256 ? 8.389 15.927 23.703 1.00 43.75 285 ARG A C 1
ATOM 1557 O O . ARG A 1 256 ? 8.502 16.916 24.423 1.00 42.94 285 ARG A O 1
ATOM 1565 N N . ILE A 1 257 ? 9.178 15.710 22.657 1.00 43.00 286 ILE A N 1
ATOM 1566 C CA . ILE A 1 257 ? 10.226 16.653 22.279 1.00 42.27 286 ILE A CA 1
ATOM 1567 C C . ILE A 1 257 ? 9.569 18.000 21.998 1.00 42.55 286 ILE A C 1
ATOM 1568 O O . ILE A 1 257 ? 10.060 19.050 22.429 1.00 43.60 286 ILE A O 1
ATOM 1573 N N . GLN A 1 258 ? 8.447 17.955 21.286 1.00 40.40 287 GLN A N 1
ATOM 1574 C CA . GLN A 1 258 ? 7.707 19.156 20.955 1.00 40.47 287 GLN A CA 1
ATOM 1575 C C . GLN A 1 258 ? 7.188 19.860 22.204 1.00 39.39 287 GLN A C 1
ATOM 1576 O O . GLN A 1 258 ? 7.317 21.078 22.322 1.00 40.50 287 GLN A O 1
ATOM 1582 N N . ALA A 1 259 ? 6.613 19.107 23.140 1.00 37.12 288 ALA A N 1
ATOM 1583 C CA . ALA A 1 259 ? 6.094 19.715 24.359 1.00 35.08 288 ALA A CA 1
ATOM 1584 C C . ALA A 1 259 ? 7.214 20.297 25.229 1.00 32.54 288 ALA A C 1
ATOM 1585 O O . ALA A 1 259 ? 7.029 21.317 25.872 1.00 33.47 288 ALA A O 1
ATOM 1587 N N . LEU A 1 260 ? 8.376 19.653 25.248 1.00 32.76 289 LEU A N 1
ATOM 1588 C CA . LEU A 1 260 ? 9.509 20.154 26.033 1.00 32.14 289 LEU A CA 1
ATOM 1589 C C . LEU A 1 260 ? 10.010 21.469 25.419 1.00 32.36 289 LEU A C 1
ATOM 1590 O O . LEU A 1 260 ? 10.182 22.465 26.108 1.00 33.07 289 LEU A O 1
ATOM 1595 N N . MET A 1 261 ? 10.240 21.462 24.113 1.00 33.60 290 MET A N 1
ATOM 1596 C CA . MET A 1 261 ? 10.707 22.658 23.425 1.00 34.92 290 MET A CA 1
ATOM 1597 C C . MET A 1 261 ? 9.723 23.816 23.649 1.00 35.06 290 MET A C 1
ATOM 1598 O O . MET A 1 261 ? 10.125 24.952 23.887 1.00 35.27 290 MET A O 1
ATOM 1603 N N . SER A 1 262 ? 8.432 23.512 23.603 1.00 36.49 291 SER A N 1
ATOM 1604 C CA . SER A 1 262 ? 7.398 24.518 23.813 1.00 37.20 291 SER A CA 1
ATOM 1605 C C . SER A 1 262 ? 7.429 25.130 25.221 1.00 37.07 291 SER A C 1
ATOM 1606 O O . SER A 1 262 ? 7.369 26.352 25.384 1.00 37.53 291 SER A O 1
ATOM 1609 N N . LEU A 1 263 ? 7.523 24.282 26.239 1.00 35.83 292 LEU A N 1
ATOM 1610 C CA . LEU A 1 263 ? 7.577 24.759 27.615 1.00 33.99 292 LEU A CA 1
ATOM 1611 C C . LEU A 1 263 ? 8.844 25.589 27.850 1.00 33.64 292 LEU A C 1
ATOM 1612 O O . LEU A 1 263 ? 8.814 26.642 28.495 1.00 32.42 292 LEU A O 1
ATOM 1617 N N . ILE A 1 264 ? 9.965 25.088 27.347 1.00 32.81 293 ILE A N 1
ATOM 1618 C CA . ILE A 1 264 ? 11.223 25.793 27.490 1.00 35.00 293 ILE A CA 1
ATOM 1619 C C . ILE A 1 264 ? 11.094 27.229 26.940 1.00 36.87 293 ILE A C 1
ATOM 1620 O O . ILE A 1 264 ? 11.554 28.177 27.586 1.00 37.88 293 ILE A O 1
ATOM 1625 N N . GLU A 1 265 ? 10.458 27.387 25.773 1.00 37.19 294 GLU A N 1
ATOM 1626 C CA . GLU A 1 265 ? 10.275 28.711 25.167 1.00 39.18 294 GLU A CA 1
ATOM 1627 C C . GLU A 1 265 ? 9.247 29.541 25.924 1.00 37.95 294 GLU A C 1
ATOM 1628 O O . GLU A 1 265 ? 9.491 30.708 26.238 1.00 38.38 294 GLU A O 1
ATOM 1634 N N . GLY A 1 266 ? 8.105 28.926 26.214 1.00 36.92 295 GLY A N 1
ATOM 1635 C CA . GLY A 1 266 ? 7.045 29.604 26.936 1.00 35.39 295 GLY A CA 1
ATOM 1636 C C . GLY A 1 266 ? 7.439 30.004 28.345 1.00 35.45 295 GLY A C 1
ATOM 1637 O O . GLY A 1 266 ? 7.155 31.118 28.786 1.00 35.51 295 GLY A O 1
ATOM 1638 N N . TYR A 1 267 ? 8.099 29.107 29.064 1.00 36.41 296 TYR A N 1
ATOM 1639 C CA . TYR A 1 267 ? 8.516 29.431 30.417 1.00 36.14 296 TYR A CA 1
ATOM 1640 C C . TYR A 1 267 ? 9.597 30.500 30.338 1.00 37.33 296 TYR A C 1
ATOM 1641 O O . TYR A 1 267 ? 9.655 31.404 31.172 1.00 37.41 296 TYR A O 1
ATOM 1650 N N . GLY A 1 268 ? 10.459 30.382 29.332 1.00 37.92 297 GLY A N 1
ATOM 1651 C CA . GLY A 1 268 ? 11.523 31.351 29.159 1.00 38.65 297 GLY A CA 1
ATOM 1652 C C . GLY A 1 268 ? 10.961 32.711 28.798 1.00 39.58 297 GLY A C 1
ATOM 1653 O O . GLY A 1 268 ? 11.468 33.733 29.257 1.00 38.14 297 GLY A O 1
ATOM 1654 N N . ASN A 1 269 ? 9.910 32.730 27.979 1.00 42.17 298 ASN A N 1
ATOM 1655 C CA . ASN A 1 269 ? 9.296 33.991 27.578 1.00 45.23 298 ASN A CA 1
ATOM 1656 C C . ASN A 1 269 ? 8.521 34.600 28.741 1.00 46.29 298 ASN A C 1
ATOM 1657 O O . ASN A 1 269 ? 8.247 35.799 28.754 1.00 48.09 298 ASN A O 1
ATOM 1662 N N . HIS A 1 270 ? 8.171 33.773 29.719 1.00 43.67 299 HIS A N 1
ATOM 1663 C CA . HIS A 1 270 ? 7.438 34.255 30.874 1.00 42.52 299 HIS A CA 1
ATOM 1664 C C . HIS A 1 270 ? 8.388 34.954 31.836 1.00 43.10 299 HIS A C 1
ATOM 1665 O O . HIS A 1 270 ? 8.054 35.982 32.427 1.00 43.38 299 HIS A O 1
ATOM 1672 N N . VAL A 1 271 ? 9.568 34.374 32.009 1.00 43.05 300 VAL A N 1
ATOM 1673 C CA . VAL A 1 271 ? 10.571 34.945 32.888 1.00 43.15 300 VAL A CA 1
ATOM 1674 C C . VAL A 1 271 ? 11.035 36.274 32.281 1.00 44.84 300 VAL A C 1
ATOM 1675 O O . VAL A 1 271 ? 11.397 37.200 32.999 1.00 43.45 300 VAL A O 1
ATOM 1679 N N . MET A 1 272 ? 11.014 36.360 30.953 1.00 47.17 301 MET A N 1
ATOM 1680 C CA . MET A 1 272 ? 11.412 37.582 30.262 1.00 49.86 301 MET A CA 1
ATOM 1681 C C . MET A 1 272 ? 10.487 38.734 30.662 1.00 51.26 301 MET A C 1
ATOM 1682 O O . MET A 1 272 ? 10.947 39.818 31.025 1.00 51.15 301 MET A O 1
ATOM 1687 N N . ASN A 1 273 ? 9.183 38.484 30.597 1.00 51.95 302 ASN A N 1
ATOM 1688 C CA . ASN A 1 273 ? 8.180 39.475 30.957 1.00 53.19 302 ASN A CA 1
ATOM 1689 C C . ASN A 1 273 ? 8.299 39.948 32.403 1.00 53.15 302 ASN A C 1
ATOM 1690 O O . ASN A 1 273 ? 8.096 41.126 32.695 1.00 54.15 302 ASN A O 1
ATOM 1695 N N . ALA A 1 274 ? 8.626 39.027 33.302 1.00 52.41 303 ALA A N 1
ATOM 1696 C CA . ALA A 1 274 ? 8.737 39.344 34.720 1.00 50.86 303 ALA A CA 1
ATOM 1697 C C . ALA A 1 274 ? 10.066 39.955 35.164 1.00 50.08 303 ALA A C 1
ATOM 1698 O O . ALA A 1 274 ? 10.103 40.712 36.132 1.00 50.16 303 ALA A O 1
ATOM 1700 N N . VAL A 1 275 ? 11.159 39.634 34.484 1.00 49.16 304 VAL A N 1
ATOM 1701 C CA . VAL A 1 275 ? 12.458 40.182 34.876 1.00 48.61 304 VAL A CA 1
ATOM 1702 C C . VAL A 1 275 ? 12.929 41.264 33.906 1.00 49.30 304 VAL A C 1
ATOM 1703 O O . VAL A 1 275 ? 13.532 42.255 34.315 1.00 47.42 304 VAL A O 1
ATOM 1707 N N . GLY A 1 276 ? 12.643 41.068 32.622 1.00 50.43 305 GLY A N 1
ATOM 1708 C CA . GLY A 1 276 ? 13.069 42.023 31.614 1.00 51.90 305 GLY A CA 1
ATOM 1709 C C . GLY A 1 276 ? 12.279 43.316 31.588 1.00 53.04 305 GLY A C 1
ATOM 1710 O O . GLY A 1 276 ? 12.837 44.381 31.300 1.00 53.28 305 GLY A O 1
ATOM 1711 N N . ARG A 1 277 ? 10.984 43.234 31.879 1.00 53.02 306 ARG A N 1
ATOM 1712 C CA . ARG A 1 277 ? 10.140 44.418 31.879 1.00 53.40 306 ARG A CA 1
ATOM 1713 C C . ARG A 1 277 ? 10.605 45.489 32.852 1.00 53.06 306 ARG A C 1
ATOM 1714 O O . ARG A 1 277 ? 10.679 46.663 32.500 1.00 53.18 306 ARG A O 1
ATOM 1722 N N . ARG A 1 278 ? 10.917 45.084 34.074 1.00 52.91 307 ARG A N 1
ATOM 1723 C CA . ARG A 1 278 ? 11.379 46.032 35.071 1.00 52.75 307 ARG A CA 1
ATOM 1724 C C . ARG A 1 278 ? 12.698 46.697 34.686 1.00 52.42 307 ARG A C 1
ATOM 1725 O O . ARG A 1 278 ? 13.001 47.797 35.159 1.00 53.28 307 ARG A O 1
ATOM 1733 N N . LEU A 1 279 ? 13.477 46.057 33.816 1.00 50.40 308 LEU A N 1
ATOM 1734 C CA . LEU A 1 279 ? 14.760 46.635 33.440 1.00 48.82 308 LEU A CA 1
ATOM 1735 C C . LEU A 1 279 ? 14.918 47.156 32.020 1.00 47.47 308 LEU A C 1
ATOM 1736 O O . LEU A 1 279 ? 15.940 47.757 31.708 1.00 46.27 308 LEU A O 1
ATOM 1741 N N . LEU A 1 280 ? 13.933 46.939 31.156 1.00 46.93 309 LEU A N 1
ATOM 1742 C CA . LEU A 1 280 ? 14.052 47.422 29.780 1.00 47.07 309 LEU A CA 1
ATOM 1743 C C . LEU A 1 280 ? 12.945 48.400 29.385 1.00 47.50 309 LEU A C 1
ATOM 1744 O O . LEU A 1 280 ? 11.822 47.992 29.092 1.00 47.70 309 LEU A O 1
ATOM 1749 N N . PRO A 1 281 ? 13.252 49.709 29.374 1.00 47.44 310 PRO A N 1
ATOM 1750 C CA . PRO A 1 281 ? 12.244 50.708 29.002 1.00 47.43 310 PRO A CA 1
ATOM 1751 C C . PRO A 1 281 ? 11.661 50.508 27.600 1.00 47.02 310 PRO A C 1
ATOM 1752 O O . PRO A 1 281 ? 10.515 50.872 27.342 1.00 46.33 310 PRO A O 1
ATOM 1756 N N . SER A 1 282 ? 12.442 49.919 26.700 1.00 47.56 311 SER A N 1
ATOM 1757 C CA . SER A 1 282 ? 11.979 49.671 25.337 1.00 47.29 311 SER A CA 1
ATOM 1758 C C . SER A 1 282 ? 11.424 48.259 25.187 1.00 47.34 311 SER A C 1
ATOM 1759 O O . SER A 1 282 ? 11.142 47.812 24.074 1.00 47.41 311 SER A O 1
ATOM 1762 N N . PHE A 1 283 ? 11.245 47.573 26.314 1.00 47.58 312 PHE A N 1
ATOM 1763 C CA . PHE A 1 283 ? 10.737 46.205 26.325 1.00 48.89 312 PHE A CA 1
ATOM 1764 C C . PHE A 1 283 ? 9.570 45.954 25.372 1.00 49.75 312 PHE A C 1
ATOM 1765 O O . PHE A 1 283 ? 9.629 45.052 24.534 1.00 49.53 312 PHE A O 1
ATOM 1773 N N . ASN A 1 284 ? 8.503 46.733 25.507 1.00 51.04 313 ASN A N 1
ATOM 1774 C CA . ASN A 1 284 ? 7.349 46.551 24.638 1.00 52.33 313 ASN A CA 1
ATOM 1775 C C . ASN A 1 284 ? 7.786 46.706 23.190 1.00 51.75 313 ASN A C 1
ATOM 1776 O O . ASN A 1 284 ? 7.397 45.904 22.335 1.00 51.62 313 ASN A O 1
ATOM 1781 N N . GLN A 1 285 ? 8.609 47.720 22.926 1.00 50.73 314 GLN A N 1
ATOM 1782 C CA . GLN A 1 285 ? 9.119 47.983 21.583 1.00 50.21 314 GLN A CA 1
ATOM 1783 C C . GLN A 1 285 ? 9.796 46.748 20.982 1.00 49.28 314 GLN A C 1
ATOM 1784 O O . GLN A 1 285 ? 9.487 46.337 19.855 1.00 49.14 314 GLN A O 1
ATOM 1790 N N . ILE A 1 286 ? 10.722 46.169 21.744 1.00 48.09 315 ILE A N 1
ATOM 1791 C CA . ILE A 1 286 ? 11.476 44.997 21.303 1.00 46.97 315 ILE A CA 1
ATOM 1792 C C . ILE A 1 286 ? 10.571 43.813 21.005 1.00 47.67 315 ILE A C 1
ATOM 1793 O O . ILE A 1 286 ? 10.593 43.273 19.897 1.00 45.80 315 ILE A O 1
ATOM 1798 N N . GLU A 1 287 ? 9.780 43.411 21.994 1.00 49.73 316 GLU A N 1
ATOM 1799 C CA . GLU A 1 287 ? 8.871 42.288 21.818 1.00 52.51 316 GLU A CA 1
ATOM 1800 C C . GLU A 1 287 ? 8.098 42.449 20.516 1.00 53.05 316 GLU A C 1
ATOM 1801 O O . GLU A 1 287 ? 7.910 41.484 19.776 1.00 53.41 316 GLU A O 1
ATOM 1807 N N . GLN A 1 288 ? 7.677 43.679 20.229 1.00 54.21 317 GLN A N 1
ATOM 1808 C CA . GLN A 1 288 ? 6.935 43.977 19.004 1.00 54.50 317 GLN A CA 1
ATOM 1809 C C . GLN A 1 288 ? 7.795 43.714 17.777 1.00 53.22 317 GLN A C 1
ATOM 1810 O O . GLN A 1 288 ? 7.431 42.928 16.900 1.00 52.53 317 GLN A O 1
ATOM 1816 N N . GLN A 1 289 ? 8.937 44.393 17.728 1.00 51.85 318 GLN A N 1
ATOM 1817 C CA . GLN A 1 289 ? 9.886 44.283 16.621 1.00 51.42 318 GLN A CA 1
ATOM 1818 C C . GLN A 1 289 ? 10.480 42.892 16.395 1.00 49.99 318 GLN A C 1
ATOM 1819 O O . GLN A 1 289 ? 10.630 42.441 15.261 1.00 49.27 318 GLN A O 1
ATOM 1825 N N . ILE A 1 290 ? 10.824 42.221 17.483 1.00 49.79 319 ILE A N 1
ATOM 1826 C CA . ILE A 1 290 ? 11.442 40.907 17.409 1.00 49.55 319 ILE A CA 1
ATOM 1827 C C . ILE A 1 290 ? 10.467 39.759 17.087 1.00 48.86 319 ILE A C 1
ATOM 1828 O O . ILE A 1 290 ? 10.885 38.631 16.830 1.00 48.72 319 ILE A O 1
ATOM 1833 N N . ALA A 1 291 ? 9.175 40.059 17.077 1.00 48.99 320 ALA A N 1
ATOM 1834 C CA . ALA A 1 291 ? 8.153 39.053 16.798 1.00 49.63 320 ALA A CA 1
ATOM 1835 C C . ALA A 1 291 ? 8.453 38.147 15.595 1.00 50.23 320 ALA A C 1
ATOM 1836 O O . ALA A 1 291 ? 8.417 36.916 15.711 1.00 49.49 320 ALA A O 1
ATOM 1838 N N . GLN A 1 292 ? 8.747 38.746 14.445 1.00 50.09 321 GLN A N 1
ATOM 1839 C CA . GLN A 1 292 ? 9.024 37.955 13.251 1.00 50.95 321 GLN A CA 1
ATOM 1840 C C . GLN A 1 292 ? 10.334 37.174 13.340 1.00 50.51 321 GLN A C 1
ATOM 1841 O O . GLN A 1 292 ? 10.452 36.089 12.772 1.00 50.13 321 GLN A O 1
ATOM 1847 N N . ARG A 1 293 ? 11.317 37.727 14.043 1.00 51.01 322 ARG A N 1
ATOM 1848 C CA . ARG A 1 293 ? 12.610 37.063 14.199 1.00 51.25 322 ARG A CA 1
ATOM 1849 C C . ARG A 1 293 ? 12.472 35.820 15.085 1.00 50.39 322 ARG A C 1
ATOM 1850 O O . ARG A 1 293 ? 13.281 34.895 15.007 1.00 50.06 322 ARG A O 1
ATOM 1858 N N . GLN A 1 294 ? 11.441 35.810 15.924 1.00 49.59 323 GLN A N 1
ATOM 1859 C CA . GLN A 1 294 ? 11.172 34.677 16.803 1.00 49.05 323 GLN A CA 1
ATOM 1860 C C . GLN A 1 294 ? 10.512 33.557 15.987 1.00 48.28 323 GLN A C 1
ATOM 1861 O O . GLN A 1 294 ? 10.811 32.380 16.179 1.00 47.06 323 GLN A O 1
ATOM 1867 N N . ARG A 1 295 ? 9.612 33.936 15.082 1.00 48.31 324 ARG A N 1
ATOM 1868 C CA . ARG A 1 295 ? 8.930 32.979 14.213 1.00 49.21 324 ARG A CA 1
ATOM 1869 C C . ARG A 1 295 ? 10.005 32.305 13.375 1.00 48.03 324 ARG A C 1
ATOM 1870 O O . ARG A 1 295 ? 9.958 31.104 13.105 1.00 47.35 324 ARG A O 1
ATOM 1878 N N . GLN A 1 296 ? 10.977 33.108 12.963 1.00 46.43 325 GLN A N 1
ATOM 1879 C CA . GLN A 1 296 ? 12.083 32.626 12.153 1.00 46.68 325 GLN A CA 1
ATOM 1880 C C . GLN A 1 296 ? 12.967 31.635 12.906 1.00 45.43 325 GLN A C 1
ATOM 1881 O O . GLN A 1 296 ? 13.303 30.582 12.367 1.00 44.70 325 GLN A O 1
ATOM 1887 N N . ARG A 1 297 ? 13.342 31.982 14.142 1.00 43.59 326 ARG A N 1
ATOM 1888 C CA . ARG A 1 297 ? 14.196 31.127 14.966 1.00 42.09 326 ARG A CA 1
ATOM 1889 C C . ARG A 1 297 ? 13.557 29.759 15.168 1.00 41.16 326 ARG A C 1
ATOM 1890 O O . ARG A 1 297 ? 14.234 28.730 15.180 1.00 40.03 326 ARG A O 1
ATOM 1898 N N . THR A 1 298 ? 12.242 29.761 15.329 1.00 39.64 327 THR A N 1
ATOM 1899 C CA . THR A 1 298 ? 11.488 28.538 15.533 1.00 38.63 327 THR A CA 1
ATOM 1900 C C . THR A 1 298 ? 11.546 27.645 14.302 1.00 37.88 327 THR A C 1
ATOM 1901 O O . THR A 1 298 ? 11.717 26.433 14.406 1.00 36.35 327 THR A O 1
ATOM 1905 N N . MET A 1 299 ? 11.412 28.251 13.131 1.00 38.15 328 MET A N 1
ATOM 1906 C CA . MET A 1 299 ? 11.441 27.491 11.892 1.00 39.77 328 MET A CA 1
ATOM 1907 C C . MET A 1 299 ? 12.810 26.868 11.661 1.00 38.24 328 MET A C 1
ATOM 1908 O O . MET A 1 299 ? 12.911 25.710 11.259 1.00 39.38 328 MET A O 1
ATOM 1913 N N . LEU A 1 300 ? 13.862 27.632 11.923 1.00 36.60 329 LEU A N 1
ATOM 1914 C CA . LEU A 1 300 ? 15.214 27.128 11.731 1.00 36.74 329 LEU A CA 1
ATOM 1915 C C . LEU A 1 300 ? 15.574 26.079 12.785 1.00 35.95 329 LEU A C 1
ATOM 1916 O O . LEU A 1 300 ? 16.333 25.149 12.511 1.00 35.55 329 LEU A O 1
ATOM 1921 N N . ASP A 1 301 ? 15.036 26.225 13.992 1.00 35.77 330 ASP A N 1
ATOM 1922 C CA . ASP A 1 301 ? 15.303 25.249 15.044 1.00 35.27 330 ASP A CA 1
ATOM 1923 C C . ASP A 1 301 ? 14.657 23.924 14.633 1.00 34.36 330 ASP A C 1
ATOM 1924 O O . ASP A 1 301 ? 15.198 22.844 14.848 1.00 32.90 330 ASP A O 1
ATOM 1929 N N . GLN A 1 302 ? 13.492 24.026 14.021 1.00 34.23 331 GLN A N 1
ATOM 1930 C CA . GLN A 1 302 ? 12.781 22.857 13.552 1.00 36.73 331 GLN A CA 1
ATOM 1931 C C . GLN A 1 302 ? 13.544 22.216 12.385 1.00 37.88 331 GLN A C 1
ATOM 1932 O O . GLN A 1 302 ? 13.696 20.988 12.319 1.00 37.88 331 GLN A O 1
ATOM 1938 N N . MET A 1 303 ? 14.008 23.070 11.469 1.00 37.61 332 MET A N 1
ATOM 1939 C CA . MET A 1 303 ? 14.779 22.659 10.298 1.00 37.32 332 MET A CA 1
ATOM 1940 C C . MET A 1 303 ? 15.946 21.774 10.720 1.00 37.70 332 MET A C 1
ATOM 1941 O O . MET A 1 303 ? 16.225 20.758 10.077 1.00 39.12 332 MET A O 1
ATOM 1946 N N . VAL A 1 304 ? 16.627 22.160 11.796 1.00 37.26 333 VAL A N 1
ATOM 1947 C CA . VAL A 1 304 ? 17.763 21.386 12.286 1.00 38.63 333 VAL A CA 1
ATOM 1948 C C . VAL A 1 304 ? 17.328 19.997 12.762 1.00 38.76 333 VAL A C 1
ATOM 1949 O O . VAL A 1 304 ? 18.071 19.033 12.615 1.00 38.38 333 VAL A O 1
ATOM 1953 N N . PHE A 1 305 ? 16.132 19.890 13.338 1.00 39.69 334 PHE A N 1
ATOM 1954 C CA . PHE A 1 305 ? 15.646 18.587 13.789 1.00 40.67 334 PHE A CA 1
ATOM 1955 C C . PHE A 1 305 ? 15.415 17.666 12.592 1.00 40.83 334 PHE A C 1
ATOM 1956 O O . PHE A 1 305 ? 15.889 16.531 12.570 1.00 41.23 334 PHE A O 1
ATOM 1964 N N . ARG A 1 306 ? 14.691 18.164 11.596 1.00 41.86 335 ARG A N 1
ATOM 1965 C CA . ARG A 1 306 ? 14.372 17.389 10.398 1.00 42.47 335 ARG A CA 1
ATOM 1966 C C . ARG A 1 306 ? 15.600 16.997 9.595 1.00 43.22 335 ARG A C 1
ATOM 1967 O O . ARG A 1 306 ? 15.647 15.923 9.005 1.00 43.99 335 ARG A O 1
ATOM 1975 N N . LEU A 1 307 ? 16.584 17.889 9.561 1.00 43.09 336 LEU A N 1
ATOM 1976 C CA . LEU A 1 307 ? 17.829 17.649 8.850 1.00 41.14 336 LEU A CA 1
ATOM 1977 C C . LEU A 1 307 ? 18.522 16.416 9.435 1.00 41.80 336 LEU A C 1
ATOM 1978 O O . LEU A 1 307 ? 19.015 15.553 8.702 1.00 39.93 336 LEU A O 1
ATOM 1983 N N . THR A 1 308 ? 18.540 16.335 10.763 1.00 42.68 337 THR A N 1
ATOM 1984 C CA . THR A 1 308 ? 19.175 15.220 11.459 1.00 44.08 337 THR A CA 1
ATOM 1985 C C . THR A 1 308 ? 18.300 13.975 11.606 1.00 45.39 337 THR A C 1
ATOM 1986 O O . THR A 1 308 ? 18.748 12.964 12.140 1.00 46.12 337 THR A O 1
ATOM 1990 N N . GLY A 1 309 ? 17.054 14.037 11.153 1.00 46.05 338 GLY A N 1
ATOM 1991 C CA . GLY A 1 309 ? 16.214 12.855 11.250 1.00 47.52 338 GLY A CA 1
ATOM 1992 C C . GLY A 1 309 ? 15.034 12.871 12.199 1.00 48.94 338 GLY A C 1
ATOM 1993 O O . GLY A 1 309 ? 14.471 11.809 12.490 1.00 50.15 338 GLY A O 1
ATOM 1994 N N . LEU A 1 310 ? 14.667 14.050 12.696 1.00 48.65 339 LEU A N 1
ATOM 1995 C CA . LEU A 1 310 ? 13.519 14.188 13.586 1.00 49.14 339 LEU A CA 1
ATOM 1996 C C . LEU A 1 310 ? 12.498 15.036 12.834 1.00 50.23 339 LEU A C 1
ATOM 1997 O O . LEU A 1 310 ? 12.472 16.264 12.965 1.00 49.88 339 LEU A O 1
ATOM 2002 N N . ASP A 1 311 ? 11.659 14.375 12.040 1.00 51.96 340 ASP A N 1
ATOM 2003 C CA . ASP A 1 311 ? 10.663 15.074 11.241 1.00 53.21 340 ASP A CA 1
ATOM 2004 C C . ASP A 1 311 ? 9.450 15.516 12.037 1.00 52.91 340 ASP A C 1
ATOM 2005 O O . ASP A 1 311 ? 8.309 15.261 11.645 1.00 54.42 340 ASP A O 1
ATOM 2010 N N . LEU A 1 312 ? 9.705 16.192 13.151 1.00 51.54 341 LEU A N 1
ATOM 2011 C CA . LEU A 1 312 ? 8.646 16.695 14.010 1.00 50.59 341 LEU A CA 1
ATOM 2012 C C . LEU A 1 312 ? 8.287 18.122 13.609 1.00 50.85 341 LEU A C 1
ATOM 2013 O O . LEU A 1 312 ? 8.847 18.663 12.657 1.00 50.02 341 LEU A O 1
ATOM 2018 N N . LYS A 1 313 ? 7.350 18.716 14.329 1.00 51.66 342 LYS A N 1
ATOM 2019 C CA . LYS A 1 313 ? 6.938 20.080 14.038 1.00 52.66 342 LYS A CA 1
ATOM 2020 C C . LYS A 1 313 ? 6.820 20.902 15.315 1.00 53.93 342 LYS A C 1
ATOM 2021 O O . LYS A 1 313 ? 6.015 20.575 16.176 1.00 55.11 342 LYS A O 1
ATOM 2027 N N . LEU A 1 314 ? 7.654 21.919 15.432 1.00 54.48 343 LEU A N 1
ATOM 2028 C CA . LEU A 1 314 ? 7.599 22.794 16.608 1.00 55.14 343 LEU A CA 1
ATOM 2029 C C . LEU A 1 314 ? 6.315 23.627 16.634 1.00 55.40 343 LEU A C 1
ATOM 2030 O O . LEU A 1 314 ? 5.649 23.728 15.591 1.00 55.82 343 LEU A O 1
ATOM 2035 N N . ALA A 1 315 ? 5.963 24.194 17.766 1.00 56.29 344 ALA A N 1
ATOM 2036 C CA . ALA A 1 315 ? 4.753 24.997 17.845 1.00 57.10 344 ALA A CA 1
ATOM 2037 C C . ALA A 1 315 ? 5.068 26.483 17.749 1.00 57.55 344 ALA A C 1
ATOM 2038 O O . ALA A 1 315 ? 6.082 26.959 18.264 1.00 57.03 344 ALA A O 1
ATOM 2040 N N . GLN A 1 316 ? 4.180 27.221 17.073 1.00 58.69 345 GLN A N 1
ATOM 2041 C CA . GLN A 1 316 ? 4.320 28.660 16.856 1.00 60.10 345 GLN A CA 1
ATOM 2042 C C . GLN A 1 316 ? 4.926 29.415 18.030 1.00 60.93 345 GLN A C 1
ATOM 2043 O O . GLN A 1 316 ? 6.143 29.563 18.135 1.00 61.22 345 GLN A O 1
ATOM 2045 N N . TYR A 1 317 ? 4.048 29.911 18.891 1.00 62.45 346 TYR A N 1
ATOM 2046 C CA . TYR A 1 317 ? 4.417 30.670 20.080 1.00 63.61 346 TYR A CA 1
ATOM 2047 C C . TYR A 1 317 ? 3.106 30.882 20.805 1.00 63.83 346 TYR A C 1
ATOM 2048 O O . TYR A 1 317 ? 2.040 30.594 20.253 1.00 65.53 346 TYR A O 1
ATOM 2050 N N . GLN A 1 318 ? 3.177 31.400 22.025 1.00 63.36 347 GLN A N 1
ATOM 2051 C CA . GLN A 1 318 ? 1.983 31.616 22.839 1.00 63.30 347 GLN A CA 1
ATOM 2052 C C . GLN A 1 318 ? 1.470 30.241 23.243 1.00 62.83 347 GLN A C 1
ATOM 2053 O O . GLN A 1 318 ? 1.066 30.043 24.386 1.00 63.55 347 GLN A O 1
ATOM 2055 N N . GLN A 1 319 ? 1.489 29.290 22.307 1.00 61.73 348 GLN A N 1
ATOM 2056 C CA . GLN A 1 319 ? 1.037 27.941 22.604 1.00 60.49 348 GLN A CA 1
ATOM 2057 C C . GLN A 1 319 ? 1.676 27.557 23.941 1.00 60.08 348 GLN A C 1
ATOM 2058 O O . GLN A 1 319 ? 0.979 27.291 24.926 1.00 60.19 348 GLN A O 1
ATOM 2064 N N . GLY A 1 320 ? 3.006 27.573 23.973 1.00 58.73 349 GLY A N 1
ATOM 2065 C CA . GLY A 1 320 ? 3.719 27.238 25.189 1.00 56.87 349 GLY A CA 1
ATOM 2066 C C . GLY A 1 320 ? 3.773 28.380 26.185 1.00 55.49 349 GLY A C 1
ATOM 2067 O O . GLY A 1 320 ? 3.991 28.155 27.377 1.00 55.72 349 GLY A O 1
ATOM 2068 N N . GLU A 1 321 ? 3.569 29.606 25.712 1.00 54.38 350 GLU A N 1
ATOM 2069 C CA . GLU A 1 321 ? 3.620 30.770 26.595 1.00 53.61 350 GLU A CA 1
ATOM 2070 C C . GLU A 1 321 ? 2.286 31.028 27.299 1.00 51.26 350 GLU A C 1
ATOM 2071 O O . GLU A 1 321 ? 2.252 31.407 28.467 1.00 49.85 350 GLU A O 1
ATOM 2077 N N . ALA A 1 322 ? 1.194 30.817 26.572 1.00 50.06 351 ALA A N 1
ATOM 2078 C CA . ALA A 1 322 ? -0.154 31.004 27.095 1.00 48.86 351 ALA A CA 1
ATOM 2079 C C . ALA A 1 322 ? -0.421 29.918 28.120 1.00 48.14 351 ALA A C 1
ATOM 2080 O O . ALA A 1 322 ? -1.192 30.116 29.062 1.00 49.80 351 ALA A O 1
ATOM 2082 N N . PHE A 1 323 ? 0.213 28.765 27.933 1.00 45.87 352 PHE A N 1
ATOM 2083 C CA . PHE A 1 323 ? 0.067 27.668 28.879 1.00 42.98 352 PHE A CA 1
ATOM 2084 C C . PHE A 1 323 ? 0.577 28.189 30.218 1.00 41.34 352 PHE A C 1
ATOM 2085 O O . PHE A 1 323 ? -0.138 28.184 31.213 1.00 40.90 352 PHE A O 1
ATOM 2093 N N . VAL A 1 324 ? 1.817 28.662 30.218 1.00 40.05 353 VAL A N 1
ATOM 2094 C CA . VAL A 1 324 ? 2.446 29.174 31.427 1.00 39.86 353 VAL A CA 1
ATOM 2095 C C . VAL A 1 324 ? 1.761 30.414 31.997 1.00 40.78 353 VAL A C 1
ATOM 2096 O O . VAL A 1 324 ? 1.659 30.554 33.215 1.00 39.50 353 VAL A O 1
ATOM 2100 N N . ASN A 1 325 ? 1.305 31.318 31.130 1.00 42.17 354 ASN A N 1
ATOM 2101 C CA . ASN A 1 325 ? 0.636 32.526 31.604 1.00 42.39 354 ASN A CA 1
ATOM 2102 C C . ASN A 1 325 ? -0.670 32.118 32.252 1.00 43.13 354 ASN A C 1
ATOM 2103 O O . ASN A 1 325 ? -1.046 32.626 33.307 1.00 44.13 354 ASN A O 1
ATOM 2108 N N . ALA A 1 326 ? -1.354 31.179 31.615 1.00 44.06 355 ALA A N 1
ATOM 2109 C CA . ALA A 1 326 ? -2.606 30.675 32.132 1.00 44.83 355 ALA A CA 1
ATOM 2110 C C . ALA A 1 326 ? -2.409 30.159 33.557 1.00 46.40 355 ALA A C 1
ATOM 2111 O O . ALA A 1 326 ? -2.878 30.785 34.510 1.00 48.19 355 ALA A O 1
ATOM 2113 N N . VAL A 1 327 ? -1.695 29.042 33.712 1.00 45.06 356 VAL A N 1
ATOM 2114 C CA . VAL A 1 327 ? -1.488 28.469 35.041 1.00 43.35 356 VAL A CA 1
ATOM 2115 C C . VAL A 1 327 ? -0.913 29.460 36.047 1.00 42.33 356 VAL A C 1
ATOM 2116 O O . VAL A 1 327 ? -1.313 29.459 37.208 1.00 42.73 356 VAL A O 1
ATOM 2120 N N . VAL A 1 328 ? 0.021 30.303 35.623 1.00 42.73 357 VAL A N 1
ATOM 2121 C CA . VAL A 1 328 ? 0.591 31.283 36.546 1.00 43.37 357 VAL A CA 1
ATOM 2122 C C . VAL A 1 328 ? -0.506 32.243 37.007 1.00 45.01 357 VAL A C 1
ATOM 2123 O O . VAL A 1 328 ? -0.538 32.649 38.161 1.00 45.67 357 VAL A O 1
ATOM 2127 N N . ALA A 1 329 ? -1.411 32.602 36.104 1.00 46.42 358 ALA A N 1
ATOM 2128 C CA . ALA A 1 329 ? -2.503 33.494 36.467 1.00 47.57 358 ALA A CA 1
ATOM 2129 C C . ALA A 1 329 ? -3.429 32.760 37.431 1.00 48.36 358 ALA A C 1
ATOM 2130 O O . ALA A 1 329 ? -3.883 33.324 38.433 1.00 49.73 358 ALA A O 1
ATOM 2132 N N . ALA A 1 330 ? -3.685 31.491 37.118 1.00 46.64 359 ALA A N 1
ATOM 2133 C CA . ALA A 1 330 ? -4.569 30.640 37.900 1.00 45.60 359 ALA A CA 1
ATOM 2134 C C . ALA A 1 330 ? -4.029 30.149 39.239 1.00 45.76 359 ALA A C 1
ATOM 2135 O O . ALA A 1 330 ? -4.807 29.906 40.159 1.00 47.21 359 ALA A O 1
ATOM 2137 N N . ARG A 1 331 ? -2.714 30.009 39.372 1.00 45.93 360 ARG A N 1
ATOM 2138 C CA . ARG A 1 331 ? -2.160 29.504 40.625 1.00 44.34 360 ARG A CA 1
ATOM 2139 C C . ARG A 1 331 ? -0.850 30.110 41.090 1.00 44.21 360 ARG A C 1
ATOM 2140 O O . ARG A 1 331 ? -0.407 29.841 42.206 1.00 44.36 360 ARG A O 1
ATOM 2148 N N . GLY A 1 332 ? -0.217 30.919 40.252 1.00 43.44 361 GLY A N 1
ATOM 2149 C CA . GLY A 1 332 ? 1.033 31.525 40.669 1.00 44.03 361 GLY A CA 1
ATOM 2150 C C . GLY A 1 332 ? 2.270 30.842 40.125 1.00 44.18 361 GLY A C 1
ATOM 2151 O O . GLY A 1 332 ? 2.221 29.716 39.638 1.00 45.21 361 GLY A O 1
ATOM 2152 N N . ILE A 1 333 ? 3.392 31.541 40.227 1.00 45.17 362 ILE A N 1
ATOM 2153 C CA . ILE A 1 333 ? 4.669 31.053 39.733 1.00 45.38 362 ILE A CA 1
ATOM 2154 C C . ILE A 1 333 ? 5.154 29.799 40.462 1.00 44.97 362 ILE A C 1
ATOM 2155 O O . ILE A 1 333 ? 5.715 28.891 39.846 1.00 44.85 362 ILE A O 1
ATOM 2160 N N . GLN A 1 334 ? 4.938 29.751 41.772 1.00 44.65 363 GLN A N 1
ATOM 2161 C CA . GLN A 1 334 ? 5.386 28.612 42.557 1.00 44.54 363 GLN A CA 1
ATOM 2162 C C . GLN A 1 334 ? 4.729 27.338 42.048 1.00 42.00 363 GLN A C 1
ATOM 2163 O O . GLN A 1 334 ? 5.407 26.330 41.854 1.00 39.73 363 GLN A O 1
ATOM 2169 N N . PHE A 1 335 ? 3.415 27.392 41.816 1.00 40.11 364 PHE A N 1
ATOM 2170 C CA . PHE A 1 335 ? 2.690 26.232 41.307 1.00 38.33 364 PHE A CA 1
ATOM 2171 C C . PHE A 1 335 ? 3.252 25.855 39.939 1.00 37.61 364 PHE A C 1
ATOM 2172 O O . PHE A 1 335 ? 3.632 24.700 39.710 1.00 37.37 364 PHE A O 1
ATOM 2180 N N . ALA A 1 336 ? 3.303 26.837 39.041 1.00 36.38 365 ALA A N 1
ATOM 2181 C CA . ALA A 1 336 ? 3.820 26.644 37.688 1.00 36.70 365 ALA A CA 1
ATOM 2182 C C . ALA A 1 336 ? 5.265 26.117 37.658 1.00 36.49 365 ALA A C 1
ATOM 2183 O O . ALA A 1 336 ? 5.676 25.489 36.684 1.00 36.80 365 ALA A O 1
ATOM 2185 N N . SER A 1 337 ? 6.035 26.378 38.712 1.00 36.21 366 SER A N 1
ATOM 2186 C CA . SER A 1 337 ? 7.416 25.911 38.766 1.00 35.61 366 SER A CA 1
ATOM 2187 C C . SER A 1 337 ? 7.501 24.393 38.943 1.00 35.33 366 SER A C 1
ATOM 2188 O O . SER A 1 337 ? 8.576 23.803 38.811 1.00 35.82 366 SER A O 1
ATOM 2191 N N . ARG A 1 338 ? 6.369 23.766 39.240 1.00 34.78 367 ARG A N 1
ATOM 2192 C CA . ARG A 1 338 ? 6.325 22.322 39.431 1.00 34.53 367 ARG A CA 1
ATOM 2193 C C . ARG A 1 338 ? 6.672 21.561 38.154 1.00 34.14 367 ARG A C 1
ATOM 2194 O O . ARG A 1 338 ? 7.047 20.385 38.195 1.00 32.64 367 ARG A O 1
ATOM 2202 N N . VAL A 1 339 ? 6.544 22.236 37.020 1.00 32.64 368 VAL A N 1
ATOM 2203 C CA . VAL A 1 339 ? 6.857 21.613 35.745 1.00 31.72 368 VAL A CA 1
ATOM 2204 C C . VAL A 1 339 ? 8.354 21.231 35.684 1.00 31.92 368 VAL A C 1
ATOM 2205 O O . VAL A 1 339 ? 8.740 20.381 34.891 1.00 30.33 368 VAL A O 1
ATOM 2209 N N . TRP A 1 340 ? 9.173 21.846 36.548 1.00 31.47 369 TRP A N 1
ATOM 2210 C CA . TRP A 1 340 ? 10.629 21.613 36.598 1.00 32.25 369 TRP A CA 1
ATOM 2211 C C . TRP A 1 340 ? 11.101 20.544 37.591 1.00 32.07 369 TRP A C 1
ATOM 2212 O O . TRP A 1 340 ? 12.306 20.350 37.768 1.00 30.59 369 TRP A O 1
ATOM 2223 N N . GLU A 1 341 ? 10.171 19.874 38.260 1.00 31.90 370 GLU A N 1
ATOM 2224 C CA . GLU A 1 341 ? 10.551 18.858 39.233 1.00 32.22 370 GLU A CA 1
ATOM 2225 C C . GLU A 1 341 ? 10.962 17.543 38.606 1.00 31.88 370 GLU A C 1
ATOM 2226 O O . GLU A 1 341 ? 11.803 16.839 39.151 1.00 31.66 370 GLU A O 1
ATOM 2232 N N . ARG A 1 342 ? 10.379 17.227 37.451 1.00 31.42 371 ARG A N 1
ATOM 2233 C CA . ARG A 1 342 ? 10.653 15.971 36.763 1.00 30.59 371 ARG A CA 1
ATOM 2234 C C . ARG A 1 342 ? 10.041 15.969 35.353 1.00 29.96 371 ARG A C 1
ATOM 2235 O O . ARG A 1 342 ? 9.144 16.759 35.057 1.00 29.42 371 ARG A O 1
ATOM 2243 N N . PRO A 1 343 ? 10.514 15.072 34.468 1.00 29.22 372 PRO A N 1
ATOM 2244 C CA . PRO A 1 343 ? 9.985 15.003 33.100 1.00 30.09 372 PRO A CA 1
ATOM 2245 C C . PRO A 1 343 ? 8.487 14.756 33.085 1.00 31.72 372 PRO A C 1
ATOM 2246 O O . PRO A 1 343 ? 7.763 15.257 32.221 1.00 33.30 372 PRO A O 1
ATOM 2250 N N . GLU A 1 344 ? 8.029 13.977 34.060 1.00 33.96 373 GLU A N 1
ATOM 2251 C CA . GLU A 1 344 ? 6.618 13.633 34.190 1.00 33.89 373 GLU A CA 1
ATOM 2252 C C . GLU A 1 344 ? 5.712 14.826 34.423 1.00 33.69 373 GLU A C 1
ATOM 2253 O O . GLU A 1 344 ? 4.521 14.774 34.099 1.00 35.41 373 GLU A O 1
ATOM 2259 N N . ASN A 1 345 ? 6.262 15.894 34.994 1.00 34.08 374 ASN A N 1
ATOM 2260 C CA . ASN A 1 345 ? 5.468 17.095 35.267 1.00 34.39 374 ASN A CA 1
ATOM 2261 C C . ASN A 1 345 ? 5.371 18.052 34.087 1.00 34.68 374 ASN A C 1
ATOM 2262 O O . ASN A 1 345 ? 4.750 19.106 34.196 1.00 33.60 374 ASN A O 1
ATOM 2267 N N . LEU A 1 346 ? 5.996 17.694 32.968 1.00 35.77 375 LEU A N 1
ATOM 2268 C CA . LEU A 1 346 ? 5.932 18.535 31.776 1.00 36.83 375 LEU A CA 1
ATOM 2269 C C . LEU A 1 346 ? 4.571 18.271 31.176 1.00 38.17 375 LEU A C 1
ATOM 2270 O O . LEU A 1 346 ? 4.085 17.145 31.209 1.00 38.89 375 LEU A O 1
ATOM 2275 N N . PRO A 1 347 ? 3.929 19.302 30.626 1.00 40.31 376 PRO A N 1
ATOM 2276 C CA . PRO A 1 347 ? 2.611 19.077 30.033 1.00 41.78 376 PRO A CA 1
ATOM 2277 C C . PRO A 1 347 ? 2.747 18.380 28.690 1.00 43.60 376 PRO A C 1
ATOM 2278 O O . PRO A 1 347 ? 3.824 18.385 28.085 1.00 44.39 376 PRO A O 1
ATOM 2282 N N . SER A 1 348 ? 1.661 17.762 28.239 1.00 44.26 377 SER A N 1
ATOM 2283 C CA . SER A 1 348 ? 1.661 17.112 26.939 1.00 45.03 377 SER A CA 1
ATOM 2284 C C . SER A 1 348 ? 1.339 18.270 26.000 1.00 46.40 377 SER A C 1
ATOM 2285 O O . SER A 1 348 ? 1.077 19.385 26.465 1.00 46.05 377 SER A O 1
ATOM 2288 N N . MET A 1 349 ? 1.364 18.034 24.692 1.00 47.61 378 MET A N 1
ATOM 2289 C CA . MET A 1 349 ? 1.022 19.109 23.774 1.00 49.05 378 MET A CA 1
ATOM 2290 C C . MET A 1 349 ? -0.428 19.494 24.049 1.00 49.20 378 MET A C 1
ATOM 2291 O O . MET A 1 349 ? -0.803 20.662 23.965 1.00 49.32 378 MET A O 1
ATOM 2296 N N . ASP A 1 350 ? -1.233 18.501 24.407 1.00 50.68 379 ASP A N 1
ATOM 2297 C CA . ASP A 1 350 ? -2.638 18.725 24.737 1.00 52.19 379 ASP A CA 1
ATOM 2298 C C . ASP A 1 350 ? -2.775 19.647 25.941 1.00 51.49 379 ASP A C 1
ATOM 2299 O O . ASP A 1 350 ? -3.507 20.637 25.894 1.00 52.24 379 ASP A O 1
ATOM 2304 N N . GLU A 1 351 ? -2.066 19.322 27.022 1.00 50.15 380 GLU A N 1
ATOM 2305 C CA . GLU A 1 351 ? -2.116 20.134 28.235 1.00 47.91 380 GLU A CA 1
ATOM 2306 C C . GLU A 1 351 ? -1.650 21.556 27.939 1.00 47.33 380 GLU A C 1
ATOM 2307 O O . GLU A 1 351 ? -2.118 22.508 28.556 1.00 47.18 380 GLU A O 1
ATOM 2313 N N . ILE A 1 352 ? -0.734 21.703 26.988 1.00 47.13 381 ILE A N 1
ATOM 2314 C CA . ILE A 1 352 ? -0.253 23.023 26.612 1.00 47.44 381 ILE A CA 1
ATOM 2315 C C . ILE A 1 352 ? -1.400 23.790 25.955 1.00 49.33 381 ILE A C 1
ATOM 2316 O O . ILE A 1 352 ? -1.504 25.012 26.092 1.00 49.17 381 ILE A O 1
ATOM 2321 N N . ARG A 1 353 ? -2.270 23.063 25.259 1.00 50.82 382 ARG A N 1
ATOM 2322 C CA . ARG A 1 353 ? -3.411 23.668 24.582 1.00 52.17 382 ARG A CA 1
ATOM 2323 C C . ARG A 1 353 ? -4.541 23.933 25.565 1.00 53.67 382 ARG A C 1
ATOM 2324 O O . ARG A 1 353 ? -5.400 24.793 25.339 1.00 53.41 382 ARG A O 1
ATOM 2332 N N . ASN A 1 354 ? -4.539 23.184 26.661 1.00 54.72 383 ASN A N 1
ATOM 2333 C CA . ASN A 1 354 ? -5.542 23.347 27.701 1.00 53.90 383 ASN A CA 1
ATOM 2334 C C . ASN A 1 354 ? -4.835 23.143 29.030 1.00 52.63 383 ASN A C 1
ATOM 2335 O O . ASN A 1 354 ? -4.771 22.031 29.551 1.00 51.47 383 ASN A O 1
ATOM 2340 N N . PRO A 1 355 ? -4.273 24.228 29.583 1.00 52.18 384 PRO A N 1
ATOM 2341 C CA . PRO A 1 355 ? -3.553 24.199 30.859 1.00 51.85 384 PRO A CA 1
ATOM 2342 C C . PRO A 1 355 ? -4.359 23.530 31.977 1.00 51.63 384 PRO A C 1
ATOM 2343 O O . PRO A 1 355 ? -3.807 22.792 32.800 1.00 51.47 384 PRO A O 1
ATOM 2347 N N . GLY A 1 356 ? -5.664 23.789 31.995 1.00 50.47 385 GLY A N 1
ATOM 2348 C CA . GLY A 1 356 ? -6.529 23.207 33.008 1.00 49.17 385 GLY A CA 1
ATOM 2349 C C . GLY A 1 356 ? -6.219 21.752 33.297 1.00 48.46 385 GLY A C 1
ATOM 2350 O O . GLY A 1 356 ? -6.084 21.362 34.458 1.00 48.84 385 GLY A O 1
ATOM 2351 N N . GLN A 1 357 ? -6.112 20.949 32.240 1.00 46.99 386 GLN A N 1
ATOM 2352 C CA . GLN A 1 357 ? -5.810 19.523 32.367 1.00 46.08 386 GLN A CA 1
ATOM 2353 C C . GLN A 1 357 ? -4.550 19.331 33.205 1.00 43.95 386 GLN A C 1
ATOM 2354 O O . GLN A 1 357 ? -4.482 18.457 34.067 1.00 43.50 386 GLN A O 1
ATOM 2360 N N . TRP A 1 358 ? -3.548 20.160 32.938 1.00 41.08 387 TRP A N 1
ATOM 2361 C CA . TRP A 1 358 ? -2.281 20.073 33.647 1.00 39.31 387 TRP A CA 1
ATOM 2362 C C . TRP A 1 358 ? -2.408 20.462 35.118 1.00 39.17 387 TRP A C 1
ATOM 2363 O O . TRP A 1 358 ? -1.829 19.809 35.994 1.00 38.00 387 TRP A O 1
ATOM 2374 N N . ILE A 1 359 ? -3.153 21.533 35.384 1.00 39.54 388 ILE A N 1
ATOM 2375 C CA . ILE A 1 359 ? -3.333 22.004 36.751 1.00 40.23 388 ILE A CA 1
ATOM 2376 C C . ILE A 1 359 ? -4.001 20.915 37.580 1.00 40.82 388 ILE A C 1
ATOM 2377 O O . ILE A 1 359 ? -3.593 20.642 38.709 1.00 39.63 388 ILE A O 1
ATOM 2382 N N . VAL A 1 360 ? -5.000 20.266 36.995 1.00 41.51 389 VAL A N 1
ATOM 2383 C CA . VAL A 1 360 ? -5.701 19.191 37.671 1.00 42.21 389 VAL A CA 1
ATOM 2384 C C . VAL A 1 360 ? -4.743 18.026 37.939 1.00 42.42 389 VAL A C 1
ATOM 2385 O O . VAL A 1 360 ? -4.640 17.542 39.070 1.00 42.71 389 VAL A O 1
ATOM 2389 N N . ARG A 1 361 ? -4.034 17.586 36.903 1.00 41.65 390 ARG A N 1
ATOM 2390 C CA . ARG A 1 361 ? -3.092 16.480 37.050 1.00 40.00 390 ARG A CA 1
ATOM 2391 C C . ARG A 1 361 ? -2.032 16.752 38.118 1.00 40.48 390 ARG A C 1
ATOM 2392 O O . ARG A 1 361 ? -1.628 15.835 38.837 1.00 39.72 390 ARG A O 1
ATOM 2400 N N . MET A 1 362 ? -1.570 17.999 38.226 1.00 39.32 391 MET A N 1
ATOM 2401 C CA . MET A 1 362 ? -0.559 18.317 39.233 1.00 37.83 391 MET A CA 1
ATOM 2402 C C . MET A 1 362 ? -1.165 18.222 40.622 1.00 39.04 391 MET A C 1
ATOM 2403 O O . MET A 1 362 ? -0.470 17.891 41.579 1.00 38.59 391 MET A O 1
ATOM 2408 N N . ASP A 1 363 ? -2.462 18.519 40.716 1.00 40.41 392 ASP A N 1
ATOM 2409 C CA . ASP A 1 363 ? -3.202 18.467 41.973 1.00 41.47 392 ASP A CA 1
ATOM 2410 C C . ASP A 1 363 ? -3.308 17.050 42.499 1.00 42.68 392 ASP A C 1
ATOM 2411 O O . ASP A 1 363 ? -3.227 16.820 43.704 1.00 43.16 392 ASP A O 1
ATOM 2416 N N . ARG A 1 364 ? -3.504 16.108 41.585 1.00 44.79 393 ARG A N 1
ATOM 2417 C CA . ARG A 1 364 ? -3.631 14.708 41.940 1.00 47.12 393 ARG A CA 1
ATOM 2418 C C . ARG A 1 364 ? -2.311 14.112 42.388 1.00 47.57 393 ARG A C 1
ATOM 2419 O O . ARG A 1 364 ? -2.272 12.982 42.873 1.00 47.76 393 ARG A O 1
ATOM 2427 N N . GLU A 1 365 ? -1.233 14.874 42.231 1.00 48.22 394 GLU A N 1
ATOM 2428 C CA . GLU A 1 365 ? 0.084 14.409 42.648 1.00 49.65 394 GLU A CA 1
ATOM 2429 C C . GLU A 1 365 ? 0.233 14.559 44.153 1.00 51.50 394 GLU A C 1
ATOM 2430 O O . GLU A 1 365 ? -0.547 15.256 44.805 1.00 51.71 394 GLU A O 1
ATOM 2436 N N . GLY A 1 366 ? 1.24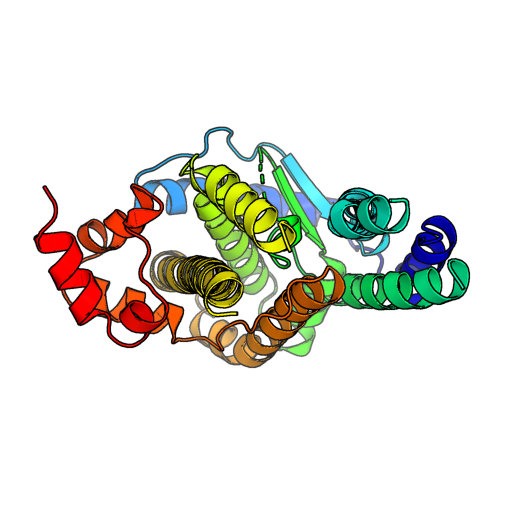7 13.904 44.699 1.00 53.98 395 GLY A N 1
ATOM 2437 C CA . GLY A 1 366 ? 1.476 13.961 46.127 1.00 56.41 395 GLY A CA 1
ATOM 2438 C C . GLY A 1 366 ? 1.033 12.630 46.700 1.00 58.27 395 GLY A C 1
ATOM 2439 O O . GLY A 1 366 ? 1.795 12.015 47.487 1.00 59.06 395 GLY A O 1
#

Radius of gyration: 19.36 Å; Cα contacts (8 Å, |Δi|>4): 381; chains: 1; bounding box: 44×52×49 Å

Secondary structure (DSSP, 8-state):
---HHHHHHHHHHHHTGGGSPPS-HHHHHHHHHHHHHHHHHHHHHHHT---SS---EEEE--HHHHHHHHHHHHHHTTHHHHHHHH--HHHHHHHHHHHHHHHHTT--BTTSSHHHH---EEEE-HHHHHHHHHHTT--HHHHHHHHHHHHHHHHHHHHTSTHHHHHHHHHHHHHHT--HHHHHHHHHHHHHHHHHHHHHHHHIIIIIHHH-TTHHHHHHHHHHHHHHHHHHHHHHHHHTT-------SSHHHHHHHHHHHHH-HHHHGGGGS-GGGS--HHHHH-HHHHHHHHHT--

CATH classification: 1.20.150.30

Sequence (298 aa):
LIDWEQARQAALRLSQWEQAPVDNRAFRREQYARMVALSEPLIADYLGVRLPEPVSRIFVFDRREWLEANIVSFSQLFRPIEEMYEKSSKLLGVQIGGLLGYLAQRVLGQYDLSLLSAGGSLYFVEPNIARVQQQLGLSDEDFRLWITLHEMTHAFEFEAYPWVRTYFRELLEQNFALTPEQRAVFDRIQALMSLIEGYGNHVMNAVGRRLLPSFNQIEQQIAQRQRQRTMLDQMVFRLTGLDLKLAQYQQGEAFVNAVVAARGIQFASRVWERPENLPSMDEIRNPGQWIVRMDREG

Solvent-accessible surface area: 14146 Å² total; per-residue (Å²): 68,18,38,51,140,47,0,73,88,18,0,15,160,74,0,83,79,93,136,0,83,22,104,88,90,76,105,30,91,120,11,0,41,124,5,10,70,78,0,30,71,49,0,18,126,56,26,63,45,202,14,101,94,87,20,94,154,11,59,6,26,13,18,89,61,1,5,64,58,11,22,92,52,0,19,77,29,6,136,37,58,40,88,96,131,134,194,104,49,119,117,61,0,66,108,10,0,10,69,0,0,83,2,0,48,34,9,20,1,36,12,16,7,9,8,34,4,37,74,7,30,1,23,0,0,7,3,1,0,15,81,8,19,110,138,40,71,17,48,54,74,17,0,0,16,14,6,0,1,25,4,0,1,3,1,0,1,6,24,13,19,108,44,0,50,75,15,0,124,94,10,26,128,108,7,38,70,140,97,106,125,63,166,54,10,24,61,111,0,31,4,0,8,12,0,2,42,2,2,0,28,20,1,6,41,45,9,0,136,161,61,5,120,19,5,82,92,0,52,113,83,2,33,120,46,58,149,42,39,19,113,27,1,28,42,0,0,86,51,1,38,1,101,3,145,14,24,75,65,57,62,3,37,52,3,1,63,40,0,28,93,66,114,26,47,156,18,2,39,88,0,11,100,120,27,105,0,14,3,46,17,72,10,4,130,58,25,41,103,0,20,64,80,2,72,198,81,128

InterPro domains:
  IPR018766 Zinicin-like metallopeptidase type 2 [PF10103] (44-385)
  IPR018766 Zinicin-like metallopeptidase type 2 [PTHR39420] (1-391)
  IPR018766 Zinicin-like metallopeptidase type 2 [TIGR03624] (44-388)
  IPR022454 Conserved hypothetical protein CHP03883, F420 biosynthesis associated [TIGR03883] (44-388)
  IPR042271 Zinicin-like metallopeptidase type 2, N-terminal [G3DSA:1.20.150.30] (43-173)